Protein AF-0000000074726946 (afdb_homodimer)

Structure (mmCIF, N/CA/C/O backbone):
data_AF-0000000074726946-model_v1
#
loop_
_entity.id
_entity.type
_entity.pdbx_description
1 polymer 'YHS domain-containing protein'
#
loop_
_atom_site.group_PDB
_atom_site.id
_atom_site.type_symbol
_atom_site.label_atom_id
_atom_site.label_alt_id
_atom_site.label_comp_id
_atom_site.label_asym_id
_atom_site.label_entity_id
_atom_site.label_seq_id
_atom_site.pdbx_PDB_ins_code
_atom_site.Cartn_x
_atom_site.Cartn_y
_atom_site.Cartn_z
_atom_site.occupancy
_atom_site.B_iso_or_equiv
_atom_site.auth_seq_id
_atom_site.auth_comp_id
_atom_site.auth_asym_id
_atom_site.auth_atom_id
_atom_site.pdbx_PDB_model_num
ATOM 1 N N . MET A 1 1 ? -54.75 5.203 30.344 1 29.83 1 MET A N 1
ATOM 2 C CA . MET A 1 1 ? -53.875 4.051 30.266 1 29.83 1 MET A CA 1
ATOM 3 C C . MET A 1 1 ? -52.719 4.324 29.328 1 29.83 1 MET A C 1
ATOM 5 O O . MET A 1 1 ? -52.906 4.492 28.125 1 29.83 1 MET A O 1
ATOM 9 N N . ILE A 1 2 ? -51.688 5.133 29.875 1 37.28 2 ILE A N 1
ATOM 10 C CA . ILE A 1 2 ? -50.531 5.703 29.188 1 37.28 2 ILE A CA 1
ATOM 11 C C . ILE A 1 2 ? -49.656 4.582 28.656 1 37.28 2 ILE A C 1
ATOM 13 O O . ILE A 1 2 ? -49.188 3.729 29.406 1 37.28 2 ILE A O 1
ATOM 17 N N . ARG A 1 3 ? -49.906 4.027 27.406 1 35.09 3 ARG A N 1
ATOM 18 C CA . ARG A 1 3 ? -49.156 2.992 26.719 1 35.09 3 ARG A CA 1
ATOM 19 C C . ARG A 1 3 ? -47.688 3.381 26.594 1 35.09 3 ARG A C 1
ATOM 21 O O . ARG A 1 3 ? -47.344 4.395 25.984 1 35.09 3 ARG A O 1
ATOM 28 N N . GLY A 1 4 ? -46.844 3.154 27.656 1 31.39 4 GLY A N 1
ATOM 29 C CA . GLY A 1 4 ? -45.406 3.381 27.656 1 31.39 4 GLY A CA 1
ATOM 30 C C . GLY A 1 4 ? -44.688 2.607 26.578 1 31.39 4 GLY A C 1
ATOM 31 O O . GLY A 1 4 ? -44.781 1.38 26.531 1 31.39 4 GLY A O 1
ATOM 32 N N . SER A 1 5 ? -44.625 3.131 25.391 1 34.44 5 SER A N 1
ATOM 33 C CA . SER A 1 5 ? -43.906 2.473 24.312 1 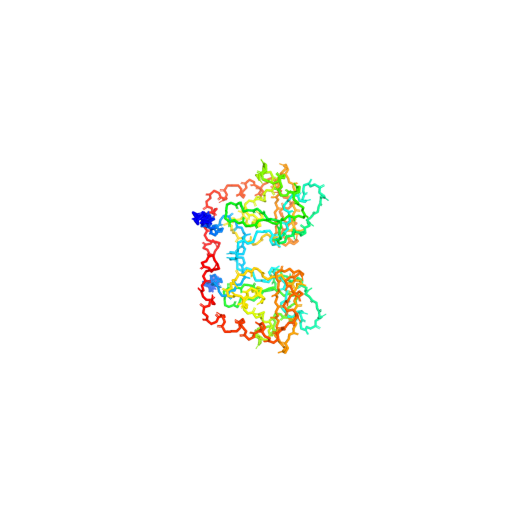34.44 5 SER A CA 1
ATOM 34 C C . SER A 1 5 ? -42.438 2.23 24.719 1 34.44 5 SER A C 1
ATOM 36 O O . SER A 1 5 ? -41.719 3.168 25.094 1 34.44 5 SER A O 1
ATOM 38 N N . VAL A 1 6 ? -42.125 1.066 25.266 1 36.12 6 VAL A N 1
ATOM 39 C CA . VAL A 1 6 ? -40.75 0.67 25.594 1 36.12 6 VAL A CA 1
ATOM 40 C C . VAL A 1 6 ? -39.875 0.686 24.328 1 36.12 6 VAL A C 1
ATOM 42 O O . VAL A 1 6 ? -40.188 -0.018 23.359 1 36.12 6 VAL A O 1
ATOM 45 N N . ALA A 1 7 ? -39.156 1.804 24.109 1 34.34 7 ALA A N 1
ATOM 46 C CA . ALA A 1 7 ? -38.156 1.902 23.062 1 34.34 7 ALA A CA 1
ATOM 47 C C . ALA A 1 7 ? -37.125 0.801 23.188 1 34.34 7 ALA A C 1
ATOM 49 O O . ALA A 1 7 ? -36.469 0.684 24.234 1 34.34 7 ALA A O 1
ATOM 50 N N . ALA A 1 8 ? -37.219 -0.333 22.469 1 29 8 ALA A N 1
ATOM 51 C CA . ALA A 1 8 ? -36.219 -1.384 22.391 1 29 8 ALA A CA 1
ATOM 52 C C . ALA A 1 8 ? -34.875 -0.833 21.875 1 29 8 ALA A C 1
ATOM 54 O O . ALA A 1 8 ? -34.844 -0.203 20.812 1 29 8 ALA A O 1
ATOM 55 N N . LEU A 1 9 ? -33.938 -0.58 22.797 1 29.84 9 LEU A N 1
ATOM 56 C CA . LEU A 1 9 ? -32.562 -0.254 22.453 1 29.84 9 LEU A CA 1
ATOM 57 C C . LEU A 1 9 ? -31.922 -1.369 21.641 1 29.84 9 LEU A C 1
ATOM 59 O O . LEU A 1 9 ? -31.781 -2.498 22.125 1 29.84 9 LEU A O 1
ATOM 63 N N . VAL A 1 10 ? -32.125 -1.353 20.375 1 29.78 10 VAL A N 1
ATOM 64 C CA . VAL A 1 10 ? -31.391 -2.297 19.547 1 29.78 10 VAL A CA 1
ATOM 65 C C . VAL A 1 10 ? -29.891 -2.09 19.75 1 29.78 10 VAL A C 1
ATOM 67 O O . VAL A 1 10 ? -29.344 -1.027 19.438 1 29.78 10 VAL A O 1
ATOM 70 N N . VAL A 1 11 ? -29.297 -2.688 20.766 1 29.38 11 VAL A N 1
ATOM 71 C CA . VAL A 1 11 ? -27.844 -2.773 20.875 1 29.38 11 VAL A CA 1
ATOM 72 C C . VAL A 1 11 ? -27.266 -3.432 19.609 1 29.38 11 VAL A C 1
ATOM 74 O O . VAL A 1 11 ? -27.578 -4.586 19.312 1 29.38 11 VAL A O 1
ATOM 77 N N . VAL A 1 12 ? -27.047 -2.682 18.578 1 30.03 12 VAL A N 1
ATOM 78 C CA . VAL A 1 12 ? -26.266 -3.191 17.469 1 30.03 12 VAL A CA 1
ATOM 79 C C . VAL A 1 12 ? -24.953 -3.773 17.984 1 30.03 12 VAL A C 1
ATOM 81 O O . VAL A 1 12 ? -24.094 -3.039 18.469 1 30.03 12 VAL A O 1
ATOM 84 N N . SER A 1 13 ? -24.969 -4.852 18.625 1 33.44 13 SER A N 1
ATOM 85 C CA . SER A 1 13 ? -23.75 -5.602 18.875 1 33.44 13 SER A CA 1
ATOM 86 C C . SER A 1 13 ? -22.953 -5.785 17.578 1 33.44 13 SER A C 1
ATOM 88 O O . SER A 1 13 ? -23.234 -6.688 16.797 1 33.44 13 SER A O 1
ATOM 90 N N . GLY A 1 14 ? -22.688 -4.746 16.891 1 33.34 14 GLY A N 1
ATOM 91 C CA . GLY A 1 14 ? -21.781 -5.047 15.797 1 33.34 14 GLY A CA 1
ATOM 92 C C . GLY A 1 14 ? -20.531 -5.77 16.25 1 33.34 14 GLY A C 1
ATOM 93 O O . GLY A 1 14 ? -19.859 -5.332 17.172 1 33.34 14 GLY A O 1
ATOM 94 N N . LEU A 1 15 ? -20.5 -7.074 16.125 1 32.47 15 LEU A N 1
ATOM 95 C CA . LEU A 1 15 ? -19.281 -7.867 16.266 1 32.47 15 LEU A CA 1
ATOM 96 C C . LEU A 1 15 ? -18.094 -7.148 15.625 1 32.47 15 LEU A C 1
ATOM 98 O O . LEU A 1 15 ? -18.062 -6.953 14.406 1 32.47 15 LEU A O 1
ATOM 102 N N . VAL A 1 16 ? -17.625 -6.211 16.281 1 34.84 16 VAL A N 1
ATOM 103 C CA . VAL A 1 16 ? -16.281 -5.77 15.898 1 34.84 16 VAL A CA 1
ATOM 104 C C . VAL A 1 16 ? -15.375 -6.984 15.727 1 34.84 16 VAL A C 1
ATOM 106 O O . VAL A 1 16 ? -15.023 -7.652 16.703 1 34.84 16 VAL A O 1
ATOM 109 N N . SER A 1 17 ? -15.648 -7.918 14.711 1 35.62 17 SER A N 1
ATOM 110 C CA . SER A 1 17 ? -14.57 -8.867 14.461 1 35.62 17 SER A CA 1
ATOM 111 C C . SER A 1 17 ? -13.203 -8.219 14.68 1 35.62 17 SER A C 1
ATOM 113 O O . SER A 1 17 ? -12.938 -7.129 14.18 1 35.62 17 SER A O 1
ATOM 115 N N . SER A 1 18 ? -12.609 -8.57 15.75 1 40.19 18 SER A N 1
ATOM 116 C CA . SER A 1 18 ? -11.219 -8.172 15.93 1 40.19 18 SER A CA 1
ATOM 117 C C . SER A 1 18 ? -10.461 -8.195 14.602 1 40.19 18 SER A C 1
ATOM 119 O O . SER A 1 18 ? -10.383 -9.242 13.945 1 40.19 18 SER A O 1
ATOM 121 N N . ALA A 1 19 ? -10.711 -7.25 13.867 1 44.38 19 ALA A N 1
ATOM 122 C CA . ALA A 1 19 ? -9.906 -7.148 12.656 1 44.38 19 ALA A CA 1
ATOM 123 C C . ALA A 1 19 ? -8.453 -7.527 12.93 1 44.38 19 ALA A C 1
ATOM 125 O O . ALA A 1 19 ? -7.719 -6.766 13.562 1 44.38 19 ALA A O 1
ATOM 126 N N . PHE A 1 20 ? -8.203 -8.859 13.266 1 51.38 20 PHE A N 1
ATOM 127 C CA . PHE A 1 20 ? -6.789 -9.211 13.258 1 51.38 20 PHE A CA 1
ATOM 128 C C . PHE A 1 20 ? -6.098 -8.68 12.016 1 51.38 20 PHE A C 1
ATOM 130 O O . PHE A 1 20 ? -6.676 -8.68 10.93 1 51.38 20 PHE A O 1
ATOM 137 N N . GLY A 1 21 ? -5.277 -7.68 12.172 1 66.62 21 GLY A N 1
ATOM 138 C CA . GLY A 1 21 ? -4.461 -7.129 11.102 1 66.62 21 GLY A CA 1
ATOM 139 C C . GLY A 1 21 ? -3.855 -8.188 10.203 1 66.62 21 GLY A C 1
ATOM 140 O O . GLY A 1 21 ? -3.742 -9.352 10.594 1 66.62 21 GLY A O 1
ATOM 141 N N . ALA A 1 22 ? -3.76 -7.852 8.914 1 80.5 22 ALA A N 1
ATOM 142 C CA . ALA A 1 22 ? -3.055 -8.75 8.008 1 80.5 22 ALA A CA 1
ATOM 143 C C . ALA A 1 22 ? -1.727 -9.203 8.602 1 80.5 22 ALA A C 1
ATOM 145 O O . ALA A 1 22 ? -1.014 -8.414 9.227 1 80.5 22 ALA A O 1
ATOM 146 N N . GLY A 1 23 ? -1.478 -10.547 8.602 1 90.19 23 GLY A N 1
ATOM 147 C CA . GLY A 1 23 ? -0.189 -11.062 9.039 1 90.19 23 GLY A CA 1
ATOM 148 C C . GLY A 1 23 ? 0.927 -10.797 8.047 1 90.19 23 GLY A C 1
ATOM 149 O O . GLY A 1 23 ? 0.826 -9.883 7.223 1 90.19 23 GLY A O 1
ATOM 150 N N . PHE A 1 24 ? 2 -11.57 8.148 1 95.88 24 PHE A N 1
ATOM 151 C CA . PHE A 1 24 ? 3.176 -11.367 7.309 1 95.88 24 PHE A CA 1
ATOM 152 C C . PHE A 1 24 ? 2.975 -12.008 5.938 1 95.88 24 PHE A C 1
ATOM 154 O O . PHE A 1 24 ? 3.812 -11.852 5.047 1 95.88 24 PHE A O 1
ATOM 161 N N . ASP A 1 25 ? 1.878 -12.688 5.723 1 97.81 25 ASP A N 1
ATOM 162 C CA . ASP A 1 25 ? 1.669 -13.453 4.5 1 97.81 25 ASP A CA 1
ATOM 163 C C . ASP A 1 25 ? 0.918 -12.633 3.455 1 97.81 25 ASP A C 1
ATOM 165 O O . ASP A 1 25 ? 0.677 -13.102 2.344 1 97.81 25 ASP A O 1
ATOM 169 N N . VAL A 1 26 ? 0.454 -11.383 3.717 1 98.38 26 VAL A N 1
ATOM 170 C CA . VAL A 1 26 ? -0.221 -10.5 2.773 1 98.38 26 VAL A CA 1
ATOM 171 C C . VAL A 1 26 ? 0.497 -9.148 2.725 1 98.38 26 VAL A C 1
ATOM 173 O O . VAL A 1 26 ? 0.779 -8.555 3.766 1 98.38 26 VAL A O 1
ATOM 176 N N . ASN A 1 27 ? 0.879 -8.75 1.497 1 98.5 27 ASN A N 1
ATOM 177 C CA . ASN A 1 27 ? 1.41 -7.402 1.317 1 98.5 27 ASN A CA 1
ATOM 178 C C . ASN A 1 27 ? 0.322 -6.344 1.479 1 98.5 27 ASN A C 1
ATOM 180 O O . ASN A 1 27 ? -0.387 -6.027 0.523 1 98.5 27 ASN A O 1
ATOM 184 N N . ALA A 1 28 ? 0.168 -5.852 2.668 1 98.06 28 ALA A N 1
ATOM 185 C CA . ALA A 1 28 ? -0.84 -4.852 3.004 1 98.06 28 ALA A CA 1
ATOM 186 C C . ALA A 1 28 ? -0.219 -3.678 3.754 1 98.06 28 ALA A C 1
ATOM 188 O O . ALA A 1 28 ? 0.881 -3.793 4.301 1 98.06 28 ALA A O 1
ATOM 189 N N . THR A 1 29 ? -0.863 -2.547 3.719 1 97.5 29 THR A N 1
ATOM 190 C CA . THR A 1 29 ? -0.477 -1.442 4.59 1 97.5 29 THR A CA 1
ATOM 191 C C . THR A 1 29 ? -0.742 -1.788 6.051 1 97.5 29 THR A C 1
ATOM 193 O O . THR A 1 29 ? -1.449 -2.754 6.348 1 97.5 29 THR A O 1
ATOM 196 N N . ILE A 1 30 ? -0.199 -0.961 6.898 1 95.69 30 ILE A N 1
ATOM 197 C CA . ILE A 1 30 ? -0.424 -1.159 8.328 1 95.69 30 ILE A CA 1
ATOM 198 C C . ILE A 1 30 ? -1.897 -0.926 8.656 1 95.69 30 ILE A C 1
ATOM 200 O O . ILE A 1 30 ? -2.375 -1.326 9.719 1 95.69 30 ILE A O 1
ATOM 204 N N . THR A 1 31 ? -2.686 -0.302 7.758 1 96.38 31 THR A N 1
ATOM 205 C CA . THR A 1 31 ? -4.125 -0.129 7.922 1 96.38 31 THR A CA 1
ATOM 206 C C . THR A 1 31 ? -4.879 -1.349 7.398 1 96.38 31 THR A C 1
ATOM 208 O O . THR A 1 31 ? -6.105 -1.411 7.488 1 96.38 31 THR A O 1
ATOM 211 N N . GLY A 1 32 ? -4.164 -2.26 6.746 1 97 32 GLY A N 1
ATOM 212 C CA . GLY A 1 32 ? -4.75 -3.512 6.301 1 97 32 GLY A CA 1
ATOM 213 C C . GLY A 1 32 ? -5.152 -3.494 4.836 1 97 32 GLY A C 1
ATOM 214 O O . GLY A 1 32 ? -5.758 -4.449 4.344 1 97 32 GLY A O 1
ATOM 215 N N . LEU A 1 33 ? -4.855 -2.467 4.09 1 98.12 33 LEU A N 1
ATOM 216 C CA . LEU A 1 33 ? -5.27 -2.367 2.695 1 98.12 33 LEU A CA 1
ATOM 217 C C . LEU A 1 33 ? -4.375 -3.221 1.802 1 98.12 33 LEU A C 1
ATOM 219 O O . LEU A 1 33 ? -3.158 -3.035 1.775 1 98.12 33 LEU A O 1
ATOM 223 N N . ALA A 1 34 ? -4.926 -4.121 1.073 1 98.62 34 ALA A N 1
ATOM 224 C CA . ALA A 1 34 ? -4.215 -4.984 0.133 1 98.62 34 ALA A CA 1
ATOM 225 C C . ALA A 1 34 ? -4.285 -4.426 -1.285 1 98.62 34 ALA A C 1
ATOM 227 O O . ALA A 1 34 ? -5.211 -3.686 -1.623 1 98.62 34 ALA A O 1
ATOM 228 N N . LEU A 1 35 ? -3.311 -4.773 -2.119 1 98.75 35 LEU A N 1
ATOM 229 C CA . LEU A 1 35 ? -3.27 -4.496 -3.551 1 98.75 35 LEU A CA 1
ATOM 230 C C . LEU A 1 35 ? -3.381 -2.998 -3.818 1 98.75 35 LEU A C 1
ATOM 232 O O . LEU A 1 35 ? -3.93 -2.586 -4.844 1 98.75 35 LEU A O 1
ATOM 236 N N . ARG A 1 36 ? -2.996 -2.201 -2.795 1 97.94 36 ARG A N 1
ATOM 237 C CA . ARG A 1 36 ? -3.031 -0.745 -2.867 1 97.94 36 ARG A CA 1
ATOM 238 C C . ARG A 1 36 ? -4.426 -0.248 -3.229 1 97.94 36 ARG A C 1
ATOM 240 O O . ARG A 1 36 ? -4.574 0.776 -3.896 1 97.94 36 ARG A O 1
ATOM 247 N N . GLY A 1 37 ? -5.504 -1.066 -3.025 1 98.44 37 GLY A N 1
ATOM 248 C CA . GLY A 1 37 ? -6.883 -0.652 -3.217 1 98.44 37 GLY A CA 1
ATOM 249 C C . GLY A 1 37 ? -7.453 -1.085 -4.555 1 98.44 37 GLY A C 1
ATOM 250 O O . GLY A 1 37 ? -8.625 -0.836 -4.844 1 98.44 37 GLY A O 1
ATOM 251 N N . VAL A 1 38 ? -6.637 -1.758 -5.371 1 98.75 38 VAL A N 1
ATOM 252 C CA . VAL A 1 38 ? -7.129 -2.264 -6.648 1 98.75 38 VAL A CA 1
ATOM 253 C C . VAL A 1 38 ? -8.078 -3.434 -6.406 1 98.75 38 VAL A C 1
ATOM 255 O O . VAL A 1 38 ? -7.848 -4.258 -5.52 1 98.75 38 VAL A O 1
ATOM 258 N N . ASP A 1 39 ? -9.109 -3.504 -7.18 1 98.94 39 ASP A N 1
ATOM 259 C CA . ASP A 1 39 ? -10.062 -4.609 -7.18 1 98.94 39 ASP A CA 1
ATOM 260 C C . ASP A 1 39 ? -9.445 -5.863 -7.805 1 98.94 39 ASP A C 1
ATOM 262 O O . ASP A 1 39 ? -9.203 -5.902 -9.008 1 98.94 39 ASP A O 1
ATOM 266 N N . PRO A 1 40 ? -9.305 -6.891 -7 1 98.94 40 PRO A N 1
ATOM 267 C CA . PRO A 1 40 ? -8.633 -8.07 -7.559 1 98.94 40 PRO A CA 1
ATOM 268 C C . PRO A 1 40 ? -9.43 -8.727 -8.68 1 98.94 40 PRO A C 1
ATOM 270 O O . PRO A 1 40 ? -8.852 -9.375 -9.555 1 98.94 40 PRO A O 1
ATOM 273 N N . VAL A 1 41 ? -10.703 -8.562 -8.727 1 98.88 41 VAL A N 1
ATOM 274 C CA . VAL A 1 41 ? -11.562 -9.227 -9.695 1 98.88 41 VAL A CA 1
ATOM 275 C C . VAL A 1 41 ? -11.32 -8.648 -11.086 1 98.88 41 VAL A C 1
ATOM 277 O O . VAL A 1 41 ? -11.43 -9.359 -12.094 1 98.88 41 VAL A O 1
ATOM 280 N N . THR A 1 42 ? -10.859 -7.465 -11.156 1 98.88 42 THR A N 1
ATOM 281 C CA . THR A 1 42 ? -10.805 -6.766 -12.438 1 98.88 42 THR A CA 1
ATOM 282 C C . THR A 1 42 ? -9.68 -7.309 -13.305 1 98.88 42 THR A C 1
ATOM 284 O O . THR A 1 42 ? -9.742 -7.234 -14.531 1 98.88 42 THR A O 1
ATOM 287 N N . TYR A 1 43 ? -8.664 -7.871 -12.703 1 98.75 43 TYR A N 1
ATOM 288 C CA . TYR A 1 43 ? -7.602 -8.5 -13.484 1 98.75 43 TYR A CA 1
ATOM 289 C C . TYR A 1 43 ? -8.164 -9.594 -14.391 1 98.75 43 TYR A C 1
ATOM 291 O O . TYR A 1 43 ? -7.629 -9.852 -15.469 1 98.75 43 TYR A O 1
ATOM 299 N N . PHE A 1 44 ? -9.203 -10.227 -13.984 1 98.56 44 PHE A N 1
ATOM 300 C CA . PHE A 1 44 ? -9.711 -11.438 -14.625 1 98.56 44 PHE A CA 1
ATOM 301 C C . PHE A 1 44 ? -10.891 -11.109 -15.531 1 98.56 44 PHE A C 1
ATOM 303 O O . PHE A 1 44 ? -11.195 -11.867 -16.453 1 98.56 44 PHE A O 1
ATOM 310 N N . THR A 1 45 ? -11.578 -10.062 -15.234 1 95.81 45 THR A N 1
ATOM 311 C CA . THR A 1 45 ? -12.82 -9.789 -15.945 1 95.81 45 THR A CA 1
ATOM 312 C C . THR A 1 45 ? -12.602 -8.711 -17 1 95.81 45 THR A C 1
ATOM 314 O O . THR A 1 45 ? -13.188 -8.773 -18.094 1 95.81 45 THR A O 1
ATOM 317 N N . ASN A 1 46 ? -11.797 -7.676 -16.688 1 89.69 46 ASN A N 1
ATOM 318 C CA . ASN A 1 46 ? -11.625 -6.535 -17.578 1 89.69 46 ASN A CA 1
ATOM 319 C C . ASN A 1 46 ? -10.227 -6.516 -18.203 1 89.69 46 ASN A C 1
ATOM 321 O O . ASN A 1 46 ? -9.914 -5.641 -19 1 89.69 46 ASN A O 1
ATOM 325 N N . GLY A 1 47 ? -9.438 -7.324 -17.781 1 91.19 47 GLY A N 1
ATOM 326 C CA . GLY A 1 47 ? -8.094 -7.449 -18.328 1 91.19 47 GLY A CA 1
ATOM 327 C C . GLY A 1 47 ? -7.176 -6.316 -17.922 1 91.19 47 GLY A C 1
ATOM 328 O O . GLY A 1 47 ? -6.164 -6.062 -18.578 1 91.19 47 GLY A O 1
ATOM 329 N N . ALA A 1 48 ? -7.586 -5.559 -16.969 1 96.25 48 ALA A N 1
ATOM 330 C CA . ALA A 1 48 ? -6.77 -4.469 -16.453 1 96.25 48 ALA A CA 1
ATOM 331 C C . ALA A 1 48 ? -7.141 -4.156 -15 1 96.25 48 ALA A C 1
ATOM 333 O O . ALA A 1 48 ? -8.297 -4.309 -14.602 1 96.25 48 ALA A O 1
ATOM 334 N N . PRO A 1 49 ? -6.18 -3.711 -14.211 1 98.56 49 PRO A N 1
ATOM 335 C CA . PRO A 1 49 ? -6.496 -3.307 -12.844 1 98.56 49 PRO A CA 1
ATOM 336 C C . PRO A 1 49 ? -7.359 -2.049 -12.781 1 98.56 49 PRO A C 1
ATOM 338 O O . PRO A 1 49 ? -7.145 -1.111 -13.555 1 98.56 49 PRO A O 1
ATOM 341 N N . GLN A 1 50 ? -8.297 -2.059 -11.922 1 98.69 50 GLN A N 1
ATOM 342 C CA . GLN A 1 50 ? -9.125 -0.899 -11.609 1 98.69 50 GLN A CA 1
ATOM 343 C C . GLN A 1 50 ? -9.219 -0.68 -10.102 1 98.69 50 GLN A C 1
ATOM 345 O O . GLN A 1 50 ? -9.375 -1.635 -9.336 1 98.69 50 GLN A O 1
ATOM 350 N N . ASP A 1 51 ? -9.109 0.593 -9.734 1 98.12 51 ASP A N 1
ATOM 351 C CA . ASP A 1 51 ? -9.219 0.918 -8.312 1 98.12 51 ASP A CA 1
ATOM 352 C C . ASP A 1 51 ? -10.609 0.593 -7.777 1 98.12 51 ASP A C 1
ATOM 354 O O . ASP A 1 51 ? -11.609 0.875 -8.438 1 98.12 51 ASP A O 1
ATOM 358 N N . GLY A 1 52 ? -10.648 -0.036 -6.59 1 98.62 52 GLY A N 1
ATOM 359 C CA . GLY A 1 52 ? -11.922 -0.267 -5.922 1 98.62 52 GLY A CA 1
ATOM 360 C C . GLY A 1 52 ? -12.43 0.948 -5.172 1 98.62 52 GLY A C 1
ATOM 361 O O . GLY A 1 52 ? -11.766 1.987 -5.141 1 98.62 52 GLY A O 1
ATOM 362 N N . ASP A 1 53 ? -13.594 0.756 -4.688 1 98.25 53 ASP A N 1
ATOM 363 C CA . ASP A 1 53 ? -14.266 1.78 -3.895 1 98.25 53 ASP A CA 1
ATOM 364 C C . ASP A 1 53 ? -14.086 1.526 -2.398 1 98.25 53 ASP A C 1
ATOM 366 O O . ASP A 1 53 ? -14.242 0.397 -1.933 1 98.25 53 ASP A O 1
ATOM 370 N N . PHE A 1 54 ? -13.719 2.59 -1.604 1 96.69 54 PHE A N 1
ATOM 371 C CA . PHE A 1 54 ? -13.477 2.434 -0.175 1 96.69 54 PHE A CA 1
ATOM 372 C C . PHE A 1 54 ? -14.719 1.909 0.531 1 96.69 54 PHE A C 1
ATOM 374 O O . PHE A 1 54 ? -14.625 1.335 1.618 1 96.69 54 PHE A O 1
ATOM 381 N N . SER A 1 55 ? -15.867 2.107 -0.063 1 97.62 55 SER A N 1
ATOM 382 C CA . SER A 1 55 ? -17.125 1.729 0.583 1 97.62 55 SER A CA 1
ATOM 383 C C . SER A 1 55 ? -17.547 0.32 0.181 1 97.62 55 SER A C 1
ATOM 385 O O . SER A 1 55 ? -18.531 -0.21 0.701 1 97.62 55 SER A O 1
ATOM 387 N N . ILE A 1 56 ? -16.906 -0.305 -0.747 1 98.81 56 ILE A N 1
ATOM 388 C CA . ILE A 1 56 ? -17.203 -1.668 -1.174 1 98.81 56 ILE A CA 1
ATOM 389 C C . ILE A 1 56 ? -15.992 -2.561 -0.917 1 98.81 56 ILE A C 1
ATOM 391 O O . ILE A 1 56 ? -15.078 -2.637 -1.744 1 98.81 56 ILE A O 1
ATOM 395 N N . THR A 1 57 ? -16.047 -3.256 0.222 1 98.69 57 THR A N 1
ATOM 396 C CA . THR A 1 57 ? -14.859 -3.965 0.677 1 98.69 57 THR A CA 1
ATOM 397 C C . THR A 1 57 ? -15.219 -5.367 1.163 1 98.69 57 THR A C 1
ATOM 399 O O . THR A 1 57 ? -16.391 -5.676 1.37 1 98.69 57 THR A O 1
ATOM 402 N N . GLU A 1 58 ? -14.297 -6.191 1.233 1 98.69 58 GLU A N 1
ATOM 403 C CA . GLU A 1 58 ? -14.32 -7.492 1.896 1 98.69 58 GLU A CA 1
ATOM 404 C C . GLU A 1 58 ? -12.992 -7.777 2.598 1 98.69 58 GLU A C 1
ATOM 406 O O . GLU A 1 58 ? -11.922 -7.508 2.047 1 98.69 58 GLU A O 1
ATOM 411 N N . VAL A 1 59 ? -13.062 -8.258 3.832 1 98 59 VAL A N 1
ATOM 412 C CA . VAL A 1 59 ? -11.867 -8.656 4.555 1 98 59 VAL A CA 1
ATOM 413 C C . VAL A 1 59 ? -11.578 -10.133 4.305 1 98 59 VAL A C 1
ATOM 415 O O . VAL A 1 59 ? -12.477 -10.969 4.371 1 98 59 VAL A O 1
ATOM 418 N N . HIS A 1 60 ? -10.438 -10.438 3.926 1 97.88 60 HIS A N 1
ATOM 419 C CA . HIS A 1 60 ? -9.953 -11.797 3.76 1 97.88 60 HIS A CA 1
ATOM 420 C C . HIS A 1 60 ? -8.562 -11.969 4.359 1 97.88 60 HIS A C 1
ATOM 422 O O . HIS A 1 60 ? -7.645 -11.219 4.02 1 97.88 60 HIS A O 1
ATOM 428 N N . ASN A 1 61 ? -8.414 -12.922 5.312 1 94.31 61 ASN A N 1
ATOM 429 C CA . ASN A 1 61 ? -7.148 -13.18 5.992 1 94.31 61 ASN A CA 1
ATOM 430 C C . ASN A 1 61 ? -6.578 -11.906 6.609 1 94.31 61 ASN A C 1
ATOM 432 O O . ASN A 1 61 ? -5.402 -11.586 6.422 1 94.31 61 ASN A O 1
ATOM 436 N N . GLY A 1 62 ? -7.398 -11.086 7.094 1 95.19 62 GLY A N 1
ATOM 437 C CA . GLY A 1 62 ? -7.016 -9.914 7.855 1 95.19 62 GLY A CA 1
ATOM 438 C C . GLY A 1 62 ? -6.746 -8.695 6.988 1 95.19 62 GLY A C 1
ATOM 439 O O . GLY A 1 62 ? -6.504 -7.602 7.5 1 95.19 62 GLY A O 1
ATOM 440 N N . ALA A 1 63 ? -6.801 -8.883 5.734 1 97.69 63 ALA A N 1
ATOM 441 C CA . ALA A 1 63 ? -6.559 -7.77 4.816 1 97.69 63 ALA A CA 1
ATOM 442 C C . ALA A 1 63 ? -7.859 -7.297 4.176 1 97.69 63 ALA A C 1
ATOM 444 O O . ALA A 1 63 ? -8.766 -8.094 3.93 1 97.69 63 ALA A O 1
ATOM 445 N N . THR A 1 64 ? -7.926 -6.051 3.896 1 98.31 64 THR A N 1
ATOM 446 C CA . THR A 1 64 ? -9.094 -5.449 3.258 1 98.31 64 THR A CA 1
ATOM 447 C C . THR A 1 64 ? -8.875 -5.312 1.753 1 98.31 64 THR A C 1
ATOM 449 O O . THR A 1 64 ? -7.867 -4.75 1.315 1 98.31 64 THR A O 1
ATOM 452 N N . TYR A 1 65 ? -9.789 -5.867 1.011 1 98.88 65 TYR A N 1
ATOM 453 C CA . TYR A 1 65 ? -9.82 -5.719 -0.44 1 98.88 65 TYR A CA 1
ATOM 454 C C . TYR A 1 65 ? -10.977 -4.816 -0.869 1 98.88 65 TYR A C 1
ATOM 456 O O . TYR A 1 65 ? -12.07 -4.891 -0.307 1 98.88 65 TYR A O 1
ATOM 464 N N . ARG A 1 66 ? -10.688 -3.961 -1.856 1 98.81 66 ARG A N 1
ATOM 465 C CA . ARG A 1 66 ? -11.703 -3.057 -2.391 1 98.81 66 ARG A CA 1
ATOM 466 C C . ARG A 1 66 ? -12.203 -3.535 -3.75 1 98.81 66 ARG A C 1
ATOM 468 O O . ARG A 1 66 ? -11.484 -4.238 -4.469 1 98.81 66 ARG A O 1
ATOM 475 N N . PHE A 1 67 ? -13.469 -3.072 -4.035 1 98.94 67 PHE A N 1
ATOM 476 C CA . PHE A 1 67 ? -14.078 -3.537 -5.273 1 98.94 67 PHE A CA 1
ATOM 477 C C . PHE A 1 67 ? -14.766 -2.387 -6.004 1 98.94 67 PHE A C 1
ATOM 479 O O . PHE A 1 67 ? -15.266 -1.454 -5.371 1 98.94 67 PHE A O 1
ATOM 486 N N . VAL A 1 68 ? -14.797 -2.5 -7.328 1 98.56 68 VAL A N 1
ATOM 487 C CA . VAL A 1 68 ? -15.406 -1.475 -8.172 1 98.56 68 VAL A CA 1
ATOM 488 C C . VAL A 1 68 ? -16.922 -1.527 -8.039 1 98.56 68 VAL A C 1
ATOM 490 O O . VAL A 1 68 ? -17.609 -0.517 -8.219 1 98.56 68 VAL A O 1
ATOM 493 N N . SER A 1 69 ? -17.422 -2.721 -7.668 1 98.69 69 SER A N 1
ATOM 494 C CA . SER A 1 69 ? -18.859 -2.92 -7.547 1 98.69 69 SER A CA 1
ATOM 495 C C . SER A 1 69 ? -19.188 -4 -6.52 1 98.69 69 SER A C 1
ATOM 497 O O . SER A 1 69 ? -18.328 -4.812 -6.172 1 98.69 69 SER A O 1
ATOM 499 N N . GLU A 1 70 ? -20.391 -3.967 -6.062 1 98.81 70 GLU A N 1
ATOM 500 C CA . GLU A 1 70 ? -20.859 -5.023 -5.168 1 98.81 70 GLU A CA 1
ATOM 501 C C . GLU A 1 70 ? -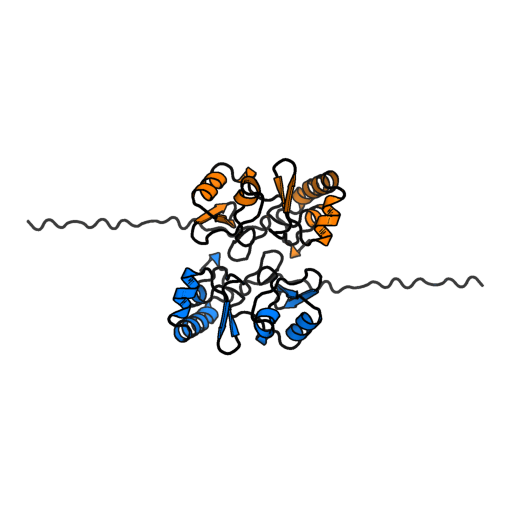20.828 -6.383 -5.859 1 98.81 70 GLU A C 1
ATOM 503 O O . GLU A 1 70 ? -20.578 -7.406 -5.223 1 98.81 70 GLU A O 1
ATOM 508 N N . ALA A 1 71 ? -21.141 -6.348 -7.145 1 98.75 71 ALA A N 1
ATOM 509 C CA . ALA A 1 71 ? -21.078 -7.598 -7.902 1 98.75 71 ALA A CA 1
ATOM 510 C C . ALA A 1 71 ? -19.672 -8.188 -7.867 1 98.75 71 ALA A C 1
ATOM 512 O O . ALA A 1 71 ? -19.5 -9.398 -7.664 1 98.75 71 ALA A O 1
ATOM 513 N N . ASN A 1 72 ? -18.641 -7.383 -8.039 1 98.81 72 ASN A N 1
ATOM 514 C CA . ASN A 1 72 ? -17.266 -7.852 -7.949 1 98.81 72 ASN A CA 1
ATOM 515 C C . ASN A 1 72 ? -16.953 -8.414 -6.562 1 98.81 72 ASN A C 1
ATOM 517 O O . ASN A 1 72 ? -16.328 -9.461 -6.438 1 98.81 72 ASN A O 1
ATOM 521 N N . ARG A 1 73 ? -17.328 -7.652 -5.52 1 98.94 73 ARG A N 1
ATOM 522 C CA . ARG A 1 73 ? -17.125 -8.117 -4.152 1 98.94 73 ARG A CA 1
ATOM 523 C C . ARG A 1 73 ? -17.75 -9.5 -3.947 1 98.94 73 ARG A C 1
ATOM 525 O O . ARG A 1 73 ? -17.125 -10.383 -3.352 1 98.94 73 ARG A O 1
ATOM 532 N N . ASP A 1 74 ? -18.953 -9.703 -4.504 1 98.81 74 ASP A N 1
ATOM 533 C CA . ASP A 1 74 ? -19.656 -10.961 -4.309 1 98.81 74 ASP A CA 1
ATOM 534 C C . ASP A 1 74 ? -18.969 -12.102 -5.062 1 98.81 74 ASP A C 1
ATOM 536 O O . ASP A 1 74 ? -18.922 -13.234 -4.582 1 98.81 74 ASP A O 1
ATOM 540 N N . LEU A 1 75 ? -18.5 -11.805 -6.258 1 98.69 75 LEU A N 1
ATOM 541 C CA . LEU A 1 75 ? -17.703 -12.789 -6.98 1 98.69 75 LEU A CA 1
ATOM 542 C C . LEU A 1 75 ? -16.5 -13.219 -6.152 1 98.69 75 LEU A C 1
ATOM 544 O O . LEU A 1 75 ? -16.219 -14.414 -6.039 1 98.69 75 LEU A O 1
ATOM 548 N N . PHE A 1 76 ? -15.805 -12.312 -5.559 1 98.94 76 PHE A N 1
ATOM 549 C CA . PHE A 1 76 ? -14.641 -12.586 -4.73 1 98.94 76 PHE A CA 1
ATOM 550 C C . PHE A 1 76 ? -15.023 -13.445 -3.529 1 98.94 76 PHE A C 1
ATOM 552 O O . PHE A 1 76 ? -14.359 -14.438 -3.23 1 98.94 76 PHE A O 1
ATOM 559 N N . LYS A 1 77 ? -16.047 -13.039 -2.875 1 98.75 77 LYS A N 1
ATOM 560 C CA . LYS A 1 77 ? -16.484 -13.75 -1.681 1 98.75 77 LYS A CA 1
ATOM 561 C C . LYS A 1 77 ? -16.781 -15.219 -1.993 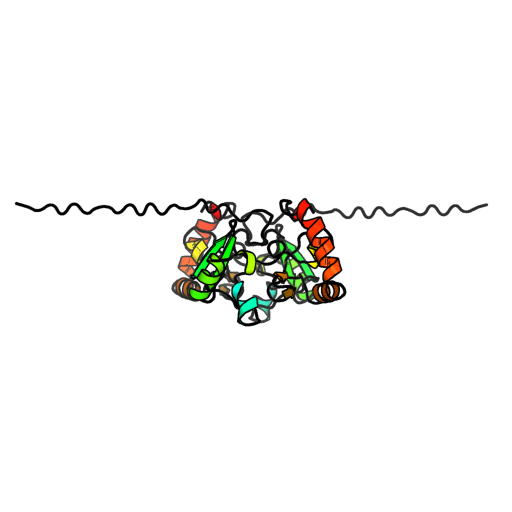1 98.75 77 LYS A C 1
ATOM 563 O O . LYS A 1 77 ? -16.562 -16.094 -1.157 1 98.75 77 LYS A O 1
ATOM 568 N N . GLN A 1 78 ? -17.328 -15.43 -3.137 1 98.38 78 GLN A N 1
ATOM 569 C CA . GLN A 1 78 ? -17.703 -16.781 -3.529 1 98.38 78 GLN A CA 1
ATOM 570 C C . GLN A 1 78 ? -16.484 -17.672 -3.715 1 98.38 78 GLN A C 1
ATOM 572 O O . GLN A 1 78 ? -16.531 -18.875 -3.453 1 98.38 78 GLN A O 1
ATOM 577 N N . ASN A 1 79 ? -15.406 -17.141 -4.211 1 98.38 79 ASN A N 1
ATOM 578 C CA . ASN A 1 79 ? -14.18 -17.891 -4.441 1 98.38 79 ASN A CA 1
ATOM 579 C C . ASN A 1 79 ? -12.953 -16.984 -4.359 1 98.38 79 ASN A C 1
ATOM 581 O O . ASN A 1 79 ? -12.312 -16.703 -5.375 1 98.38 79 ASN A O 1
ATOM 585 N N . PRO A 1 80 ? -12.562 -16.594 -3.172 1 98.69 80 PRO A N 1
ATOM 586 C CA . PRO A 1 80 ? -11.453 -15.656 -3.023 1 98.69 80 PRO A CA 1
ATOM 587 C C . PRO A 1 80 ? -10.156 -16.172 -3.648 1 98.69 80 PRO A C 1
ATOM 589 O O . PRO A 1 80 ? -9.414 -15.398 -4.254 1 98.69 80 PRO A O 1
ATOM 592 N N . GLU A 1 81 ? -9.891 -17.469 -3.572 1 98.12 81 GLU A N 1
ATOM 593 C CA . GLU A 1 81 ? -8.625 -18.031 -4.02 1 98.12 81 GLU A CA 1
ATOM 594 C C . GLU A 1 81 ? -8.43 -17.828 -5.52 1 98.12 81 GLU A C 1
ATOM 596 O O . GLU A 1 81 ? -7.293 -17.75 -5.996 1 98.12 81 GLU A O 1
ATOM 601 N N . LYS A 1 82 ? -9.5 -17.719 -6.203 1 98.31 82 LYS A N 1
ATOM 602 C CA . LYS A 1 82 ? -9.43 -17.484 -7.641 1 98.31 82 LYS A CA 1
ATOM 603 C C . LYS A 1 82 ? -8.859 -16.109 -7.945 1 98.31 82 LYS A C 1
ATOM 605 O O . LYS A 1 82 ? -8.188 -15.922 -8.961 1 98.31 82 LYS A O 1
ATOM 610 N N . TYR A 1 83 ? -9.086 -15.117 -7.09 1 98.81 83 TYR A N 1
ATOM 611 C CA . TYR A 1 83 ? -8.836 -13.727 -7.449 1 98.81 83 TYR A CA 1
ATOM 612 C C . TYR A 1 83 ? -7.637 -13.172 -6.695 1 98.81 83 TYR A C 1
ATOM 614 O O . TYR A 1 83 ? -7.074 -12.141 -7.078 1 98.81 83 TYR A O 1
ATOM 622 N N . LEU A 1 84 ? -7.23 -13.867 -5.617 1 98.81 84 LEU A N 1
ATOM 623 C CA . LEU A 1 84 ? -6.113 -13.391 -4.812 1 98.81 84 LEU A CA 1
ATOM 624 C C . LEU A 1 84 ? -4.797 -13.516 -5.578 1 98.81 84 LEU A C 1
ATOM 626 O O . LEU A 1 84 ? -4.578 -14.508 -6.281 1 98.81 84 LEU A O 1
ATOM 630 N N . PRO A 1 85 ? -3.934 -12.508 -5.434 1 98.88 85 PRO A N 1
ATOM 631 C CA . PRO A 1 85 ? -2.607 -12.664 -6.031 1 98.88 85 PRO A CA 1
ATOM 632 C C . PRO A 1 85 ? -1.784 -13.766 -5.363 1 98.88 85 PRO A C 1
ATOM 634 O O . PRO A 1 85 ? -1.939 -14.016 -4.168 1 98.88 85 PRO A O 1
ATOM 637 N N . ALA A 1 86 ? -0.959 -14.359 -6.164 1 98.88 86 ALA A N 1
ATOM 638 C CA . ALA A 1 86 ? 0.018 -15.297 -5.621 1 98.88 86 ALA A CA 1
ATOM 639 C C . ALA A 1 86 ? 0.919 -14.617 -4.594 1 98.88 86 ALA A C 1
ATOM 641 O O . ALA A 1 86 ? 1.144 -13.406 -4.656 1 98.88 86 ALA A O 1
ATOM 642 N N . TYR A 1 87 ? 1.312 -15.367 -3.621 1 98.88 87 TYR A N 1
ATOM 643 C CA . TYR A 1 87 ? 2.307 -15 -2.6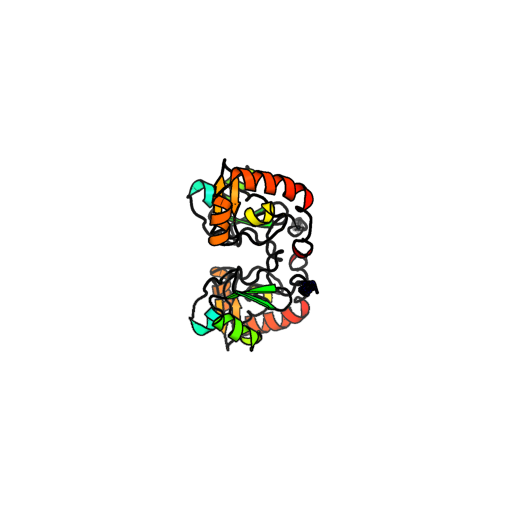19 1 98.88 87 TYR A CA 1
ATOM 644 C C . TYR A 1 87 ? 1.876 -13.758 -1.848 1 98.88 87 TYR A C 1
ATOM 646 O O . TYR A 1 87 ? 2.699 -12.898 -1.542 1 98.88 87 TYR A O 1
ATOM 654 N N . GLY A 1 88 ? 0.591 -13.609 -1.69 1 98.62 88 GLY A N 1
ATOM 655 C CA . GLY A 1 88 ? 0.073 -12.539 -0.853 1 98.62 88 GLY A CA 1
ATOM 656 C C . GLY A 1 88 ? 0.179 -11.172 -1.498 1 98.62 88 GLY A C 1
ATOM 657 O O . GLY A 1 88 ? -0.004 -10.148 -0.833 1 98.62 88 GLY A O 1
ATOM 658 N N . GLY A 1 89 ? 0.536 -11.07 -2.781 1 98.88 89 GLY A N 1
ATOM 659 C CA . GLY A 1 89 ? 0.673 -9.805 -3.477 1 98.88 89 GLY A CA 1
ATOM 660 C C . GLY A 1 89 ? 2.096 -9.273 -3.484 1 98.88 89 GLY A C 1
ATOM 661 O O . GLY A 1 89 ? 2.352 -8.172 -3.959 1 98.88 89 GLY A O 1
ATOM 662 N N . PHE A 1 90 ? 3.02 -10.078 -2.949 1 98.88 90 PHE A N 1
ATOM 663 C CA . PHE A 1 90 ? 4.434 -9.75 -3.055 1 98.88 90 PHE A CA 1
ATOM 664 C C . PHE A 1 90 ? 4.941 -9.984 -4.473 1 98.88 90 PHE A C 1
ATOM 666 O O . PHE A 1 90 ? 4.281 -10.656 -5.27 1 98.88 90 PHE A O 1
ATOM 673 N N . CYS A 1 91 ? 6.086 -9.43 -4.746 1 98.88 91 CYS A N 1
ATOM 674 C CA . CYS A 1 91 ? 6.734 -9.617 -6.039 1 98.88 91 CYS A CA 1
ATOM 675 C C . CYS A 1 91 ? 7.043 -11.086 -6.285 1 98.88 91 CYS A C 1
ATOM 677 O O . CYS A 1 91 ? 7.727 -11.727 -5.484 1 98.88 91 CYS A O 1
ATOM 679 N N . ALA A 1 92 ? 6.59 -11.586 -7.395 1 98.94 92 ALA A N 1
ATOM 680 C CA . ALA A 1 92 ? 6.785 -12.992 -7.746 1 98.94 92 ALA A CA 1
ATOM 681 C C . ALA A 1 92 ? 8.266 -13.305 -7.945 1 98.94 92 ALA A C 1
ATOM 683 O O . ALA A 1 92 ? 8.758 -14.336 -7.477 1 98.94 92 ALA A O 1
ATOM 684 N N . PHE A 1 93 ? 9.008 -12.438 -8.633 1 98.94 93 PHE A N 1
ATOM 685 C CA . PHE A 1 93 ? 10.43 -12.664 -8.828 1 98.94 93 PHE A CA 1
ATOM 686 C C . PHE A 1 93 ? 11.172 -12.664 -7.496 1 98.94 93 PHE A C 1
ATOM 688 O O . PHE A 1 93 ? 12.016 -13.523 -7.242 1 98.94 93 PHE A O 1
ATOM 695 N N . GLY A 1 94 ? 10.867 -11.664 -6.633 1 98.88 94 GLY A N 1
ATOM 696 C CA . GLY A 1 94 ? 11.453 -11.648 -5.305 1 98.88 94 GLY A CA 1
ATOM 697 C C . GLY A 1 94 ? 11.219 -12.93 -4.531 1 98.88 94 GLY A C 1
ATOM 698 O O . GLY A 1 94 ? 12.133 -13.469 -3.904 1 98.88 94 GLY A O 1
ATOM 699 N N . THR A 1 95 ? 9.945 -13.344 -4.621 1 98.94 95 THR A N 1
ATOM 700 C CA . THR A 1 95 ? 9.609 -14.586 -3.93 1 98.94 95 THR A CA 1
ATOM 701 C C . THR A 1 95 ? 10.438 -15.742 -4.469 1 98.94 95 THR A C 1
ATOM 703 O O . THR A 1 95 ? 10.891 -16.594 -3.701 1 98.94 95 THR A O 1
ATOM 706 N N . ALA A 1 96 ? 10.656 -15.805 -5.742 1 98.88 96 ALA A N 1
ATOM 707 C CA . ALA A 1 96 ? 11.484 -16.844 -6.344 1 98.88 96 ALA A CA 1
ATOM 708 C C . ALA A 1 96 ? 12.922 -16.781 -5.824 1 98.88 96 ALA A C 1
ATOM 710 O O . ALA A 1 96 ? 13.625 -17.781 -5.801 1 98.88 96 ALA A O 1
ATOM 711 N N . MET A 1 97 ? 13.383 -15.625 -5.457 1 98.56 97 MET A N 1
ATOM 712 C CA . MET A 1 97 ? 14.727 -15.43 -4.922 1 98.56 97 MET A CA 1
ATOM 713 C C . MET A 1 97 ? 14.742 -15.617 -3.41 1 98.56 97 MET A C 1
ATOM 715 O O . MET A 1 97 ? 15.789 -15.469 -2.773 1 98.56 97 MET A O 1
ATOM 719 N N . GLY A 1 98 ? 13.586 -15.82 -2.793 1 98.62 98 GLY A N 1
ATOM 720 C CA . GLY A 1 98 ? 13.516 -16.125 -1.373 1 98.62 98 GLY A CA 1
ATOM 721 C C . GLY A 1 98 ? 13.312 -14.891 -0.51 1 98.62 98 GLY A C 1
ATOM 722 O O . GLY A 1 98 ? 13.625 -14.906 0.683 1 98.62 98 GLY A O 1
ATOM 723 N N . VAL A 1 99 ? 12.844 -13.789 -1.069 1 98.44 99 VAL A N 1
ATOM 724 C CA . VAL A 1 99 ? 12.602 -12.57 -0.3 1 98.44 99 VAL A CA 1
ATOM 725 C C . VAL A 1 99 ? 11.195 -12.055 -0.582 1 98.44 99 VAL A C 1
ATOM 727 O O . VAL A 1 99 ? 10.539 -12.5 -1.523 1 98.44 99 VAL A O 1
ATOM 730 N N . LYS A 1 100 ? 10.734 -11.18 0.271 1 98.38 100 LYS A N 1
ATOM 731 C CA . LYS A 1 100 ? 9.445 -10.5 0.116 1 98.38 100 LYS A CA 1
ATOM 732 C C . LYS A 1 100 ? 9.633 -9 -0.081 1 98.38 100 LYS A C 1
ATOM 734 O O . LYS A 1 100 ? 10.023 -8.289 0.85 1 98.38 100 LYS A O 1
ATOM 739 N N . VAL A 1 101 ? 9.43 -8.547 -1.279 1 98.19 101 VAL A N 1
ATOM 740 C CA . VAL A 1 101 ? 9.398 -7.129 -1.632 1 98.19 101 VAL A CA 1
ATOM 741 C C . VAL A 1 101 ? 8.055 -6.789 -2.283 1 98.19 101 VAL A C 1
ATOM 743 O O . VAL A 1 101 ? 7.25 -7.676 -2.561 1 98.19 101 VAL A O 1
ATOM 746 N N . ASP A 1 102 ? 7.801 -5.535 -2.432 1 98.06 102 ASP A N 1
ATOM 747 C CA . ASP A 1 102 ? 6.484 -5.062 -2.85 1 98.06 102 ASP A CA 1
ATOM 748 C C . ASP A 1 102 ? 6.145 -5.559 -4.254 1 98.06 102 ASP A C 1
ATOM 750 O O . ASP A 1 102 ? 7.02 -5.652 -5.113 1 98.06 102 ASP A O 1
ATOM 754 N N . GLY A 1 103 ? 4.945 -5.973 -4.43 1 98.75 103 GLY A N 1
ATOM 755 C CA . GLY A 1 103 ? 4.383 -6.133 -5.762 1 98.75 103 GLY A CA 1
ATOM 756 C C . GLY A 1 103 ? 3.596 -4.926 -6.23 1 98.75 103 GLY A C 1
ATOM 757 O O . GLY A 1 103 ? 2.822 -4.344 -5.465 1 98.75 103 GLY A O 1
ATOM 758 N N . ASP A 1 104 ? 3.789 -4.559 -7.445 1 98.56 104 ASP A N 1
ATOM 759 C CA . ASP A 1 104 ? 3.053 -3.449 -8.039 1 98.56 104 ASP A CA 1
ATOM 760 C C . ASP A 1 104 ? 1.797 -3.943 -8.758 1 98.56 104 ASP A C 1
ATOM 762 O O . ASP A 1 104 ? 1.885 -4.707 -9.719 1 98.56 104 ASP A O 1
ATOM 766 N N . PRO A 1 105 ? 0.594 -3.469 -8.328 1 98.69 105 PRO A N 1
ATOM 767 C CA . PRO A 1 105 ? -0.644 -3.947 -8.953 1 98.69 105 PRO A CA 1
ATOM 768 C C . PRO A 1 105 ? -0.707 -3.648 -10.445 1 98.69 105 PRO A C 1
ATOM 770 O O . PRO A 1 105 ? -1.497 -4.262 -11.172 1 98.69 105 PRO A O 1
ATOM 773 N N . ASP A 1 106 ? 0.116 -2.746 -10.93 1 97.94 106 ASP A N 1
ATOM 774 C CA . ASP A 1 106 ? 0.107 -2.416 -12.352 1 97.94 106 ASP A CA 1
ATOM 775 C C . ASP A 1 106 ? 1.023 -3.35 -13.133 1 97.94 106 ASP A C 1
ATOM 777 O O . ASP A 1 106 ? 0.973 -3.387 -14.367 1 97.94 106 ASP A O 1
ATOM 781 N N . LEU A 1 107 ? 1.906 -4 -12.469 1 98.56 107 LEU A N 1
ATOM 782 C CA . LEU A 1 107 ? 2.834 -4.938 -13.094 1 98.56 107 LEU A CA 1
ATOM 783 C C . LEU A 1 107 ? 2.439 -6.379 -12.781 1 98.56 107 LEU A C 1
ATOM 785 O O . LEU A 1 107 ? 3.045 -7.023 -11.922 1 98.56 107 LEU A O 1
ATOM 789 N N . TRP A 1 108 ? 1.485 -6.844 -13.586 1 98.69 108 TRP A N 1
ATOM 790 C CA . TRP A 1 108 ? 0.801 -8.102 -13.281 1 98.69 108 TRP A CA 1
ATOM 791 C C . TRP A 1 108 ? 0.807 -9.031 -14.492 1 98.69 108 TRP A C 1
ATOM 793 O O . TRP A 1 108 ? 1.066 -8.594 -15.617 1 98.69 108 TRP A O 1
ATOM 803 N N . LYS A 1 109 ? 0.554 -10.258 -14.211 1 98.5 109 LYS A N 1
ATOM 804 C CA . LYS A 1 109 ? 0.264 -11.289 -15.203 1 98.5 109 LYS A CA 1
ATOM 805 C C . LYS A 1 109 ? -0.627 -12.383 -14.617 1 98.5 109 LYS A C 1
ATOM 807 O O . LYS A 1 109 ? -0.536 -12.688 -13.43 1 98.5 109 LYS A O 1
ATOM 812 N N . ILE A 1 110 ? -1.496 -12.898 -15.469 1 98.69 110 ILE A N 1
ATOM 813 C CA . ILE A 1 110 ? -2.215 -14.125 -15.125 1 98.69 110 ILE A CA 1
ATOM 814 C C . ILE A 1 110 ? -1.565 -15.312 -15.82 1 98.69 110 ILE A C 1
ATOM 816 O O . ILE A 1 110 ? -1.409 -15.32 -17.047 1 98.69 110 ILE A O 1
ATOM 820 N N . VAL A 1 111 ? -1.122 -16.234 -15.102 1 98.62 111 VAL A N 1
ATOM 821 C CA . VAL A 1 111 ? -0.55 -17.484 -15.602 1 98.62 111 VAL A CA 1
ATOM 822 C C . VAL A 1 111 ? -1.332 -18.672 -15.039 1 98.62 111 VAL A C 1
ATOM 824 O O . VAL A 1 111 ? -1.397 -18.859 -13.82 1 98.62 111 VAL A O 1
ATOM 827 N N . ASP A 1 112 ? -1.978 -19.406 -15.922 1 97.69 112 ASP A N 1
ATOM 828 C CA . ASP A 1 112 ? -2.775 -20.562 -15.539 1 97.69 112 ASP A CA 1
ATOM 829 C C . ASP A 1 112 ? -3.82 -20.188 -14.492 1 97.69 112 ASP A C 1
ATOM 831 O O . ASP A 1 112 ? -3.977 -20.891 -13.492 1 97.69 112 ASP A O 1
ATOM 835 N N . GLY A 1 113 ? -4.383 -19.062 -14.609 1 97.88 113 GLY A N 1
ATOM 836 C CA . GLY A 1 113 ? -5.508 -18.625 -13.797 1 97.88 113 GLY A CA 1
ATOM 837 C C . GLY A 1 113 ? -5.09 -18 -12.477 1 97.88 113 GLY A C 1
ATOM 838 O O . GLY A 1 113 ? -5.93 -17.734 -11.617 1 97.88 113 GLY A O 1
ATOM 839 N N . LYS A 1 114 ? -3.816 -17.75 -12.336 1 98.69 114 LYS A N 1
ATOM 840 C CA . LYS A 1 114 ? -3.312 -17.172 -11.094 1 98.69 114 LYS A CA 1
ATOM 841 C C . LYS A 1 114 ? -2.686 -15.797 -11.344 1 98.69 114 LYS A C 1
ATOM 843 O O . LYS A 1 114 ? -1.948 -15.609 -12.312 1 98.69 114 LYS A O 1
ATOM 848 N N . LEU A 1 115 ? -3.018 -14.836 -10.508 1 98.88 115 LEU A N 1
ATOM 849 C CA . LEU A 1 115 ? -2.51 -13.477 -10.609 1 98.88 115 LEU A CA 1
ATOM 850 C C . LEU A 1 115 ? -1.143 -13.352 -9.945 1 98.88 115 LEU A C 1
ATOM 852 O O . LEU A 1 115 ? -0.969 -13.758 -8.797 1 98.88 115 LEU A O 1
ATOM 856 N N . TYR A 1 116 ? -0.182 -12.852 -10.664 1 98.94 116 TYR A N 1
ATOM 857 C CA . TYR A 1 116 ? 1.15 -12.555 -10.148 1 98.94 116 TYR A CA 1
ATOM 858 C C . TYR A 1 116 ? 1.487 -11.078 -10.312 1 98.94 116 TYR A C 1
ATOM 860 O O . TYR A 1 116 ? 1.148 -10.469 -11.336 1 98.94 116 TYR A O 1
ATOM 868 N N . LEU A 1 117 ? 2.156 -10.508 -9.32 1 98.94 117 LEU A N 1
ATOM 869 C CA . LEU A 1 117 ? 2.645 -9.133 -9.359 1 98.94 117 LEU A CA 1
ATOM 870 C C . LEU A 1 117 ? 4.168 -9.094 -9.297 1 98.94 117 LEU A C 1
ATOM 872 O O . LEU A 1 117 ? 4.793 -10 -8.727 1 98.94 117 LEU A O 1
ATOM 876 N N . ASN A 1 118 ? 4.742 -8.086 -9.859 1 98.88 118 ASN A N 1
ATOM 877 C CA . ASN A 1 118 ? 6.18 -7.863 -9.758 1 98.88 118 ASN A CA 1
ATOM 878 C C . ASN A 1 118 ? 6.496 -6.422 -9.383 1 98.88 118 ASN A C 1
ATOM 880 O O . ASN A 1 118 ? 5.621 -5.555 -9.422 1 98.88 118 ASN A O 1
ATOM 884 N N . LEU A 1 119 ? 7.699 -6.223 -8.992 1 98.44 119 LEU A N 1
ATOM 885 C CA . LEU A 1 119 ? 8.141 -5.016 -8.305 1 98.44 119 LEU A CA 1
ATOM 886 C C . LEU A 1 119 ? 8.266 -3.848 -9.273 1 98.44 119 LEU A C 1
ATOM 888 O O . LEU A 1 119 ? 7.914 -2.715 -8.945 1 98.44 119 LEU A O 1
ATOM 892 N N . SER A 1 120 ? 8.805 -4.078 -10.438 1 97.5 120 SER A N 1
ATOM 893 C CA . SER A 1 120 ? 9.133 -3.062 -11.438 1 97.5 120 SER A CA 1
ATOM 894 C C . SER A 1 120 ? 9.102 -3.645 -12.844 1 97.5 120 SER A C 1
ATOM 896 O O . SER A 1 120 ? 9.062 -4.863 -13.016 1 97.5 120 SER A O 1
ATOM 898 N N . GLU A 1 121 ? 9.141 -2.752 -13.789 1 97.69 121 GLU A N 1
ATOM 899 C CA . GLU A 1 121 ? 9.117 -3.207 -15.172 1 97.69 121 GLU A CA 1
ATOM 900 C C . GLU A 1 121 ? 10.328 -4.086 -15.492 1 97.69 121 GLU A C 1
ATOM 902 O O . GLU A 1 121 ? 10.195 -5.129 -16.125 1 97.69 121 GLU A O 1
ATOM 907 N N . SER A 1 122 ? 11.445 -3.666 -15.062 1 97.56 122 SER A N 1
ATOM 908 C CA . SER A 1 122 ? 12.656 -4.43 -15.352 1 97.56 122 SER A CA 1
ATOM 909 C C . SER A 1 122 ? 12.625 -5.789 -14.656 1 97.56 122 SER A C 1
ATOM 911 O O . SER A 1 122 ? 13.062 -6.789 -15.234 1 97.56 122 SER A O 1
ATOM 913 N N . ILE A 1 123 ? 12.086 -5.859 -13.477 1 98.06 123 ILE A N 1
ATOM 914 C CA . ILE A 1 123 ? 11.992 -7.113 -12.734 1 98.06 123 ILE A CA 1
ATOM 915 C C . ILE A 1 123 ? 10.953 -8.023 -13.383 1 98.06 123 ILE A C 1
ATOM 917 O O . ILE A 1 123 ? 11.164 -9.234 -13.492 1 98.06 123 ILE A O 1
ATOM 921 N N . GLN A 1 124 ? 9.883 -7.422 -13.805 1 98.56 124 GLN A N 1
ATOM 922 C CA . GLN A 1 124 ? 8.891 -8.211 -14.531 1 98.56 124 GLN A CA 1
ATOM 923 C C . GLN A 1 124 ? 9.484 -8.805 -15.805 1 98.56 124 GLN A C 1
ATOM 925 O O . GLN A 1 124 ? 9.195 -9.961 -16.141 1 98.56 124 GLN A O 1
ATOM 930 N N . GLU A 1 125 ? 10.273 -8.086 -16.516 1 98.5 125 GLU A N 1
ATOM 931 C CA . GLU A 1 125 ? 10.922 -8.586 -17.719 1 98.5 125 GLU A CA 1
ATOM 932 C C . GLU A 1 125 ? 11.82 -9.781 -17.422 1 98.5 125 GLU A C 1
ATOM 934 O O . GLU A 1 125 ? 11.859 -10.75 -18.172 1 98.5 125 GLU A O 1
ATOM 939 N N . ARG A 1 126 ? 12.469 -9.688 -16.328 1 98.5 126 ARG A N 1
ATOM 940 C CA . ARG A 1 126 ? 13.289 -10.812 -15.891 1 98.5 126 ARG A CA 1
ATOM 941 C C . ARG A 1 126 ? 12.422 -12.023 -15.57 1 98.5 126 ARG A C 1
ATOM 943 O O . ARG A 1 126 ? 12.719 -13.141 -16.016 1 98.5 126 ARG A O 1
ATOM 950 N N . TRP A 1 127 ? 11.359 -11.836 -14.82 1 98.81 127 TRP A N 1
ATOM 951 C CA . TRP A 1 127 ? 10.445 -12.906 -14.445 1 98.81 127 TRP A CA 1
ATOM 952 C C . TRP A 1 127 ? 9.844 -13.57 -15.68 1 98.81 127 TRP A C 1
ATOM 954 O O . TRP A 1 127 ? 9.68 -14.789 -15.727 1 98.81 127 TRP A O 1
ATOM 964 N N . ASN A 1 128 ? 9.602 -12.781 -16.688 1 98.81 128 ASN A N 1
ATOM 965 C CA . ASN A 1 128 ? 8.977 -13.242 -17.922 1 98.81 128 ASN A CA 1
ATOM 966 C C . ASN A 1 128 ? 9.898 -14.18 -18.703 1 98.81 128 ASN A C 1
ATOM 968 O O . ASN A 1 128 ? 9.438 -14.922 -19.562 1 98.81 128 ASN A O 1
ATOM 972 N N . LYS A 1 129 ? 11.164 -14.148 -18.469 1 98.75 129 LYS A N 1
ATOM 973 C CA . LYS A 1 129 ? 12.117 -14.945 -19.219 1 98.75 129 LYS A CA 1
ATOM 974 C C . LYS A 1 129 ? 12 -16.422 -18.875 1 98.75 129 LYS A C 1
ATOM 976 O O . LYS A 1 129 ? 12.43 -17.281 -19.656 1 98.75 129 LYS A O 1
ATOM 981 N N . ASP A 1 130 ? 11.453 -16.703 -17.734 1 98.81 130 ASP A N 1
ATOM 982 C CA . ASP A 1 130 ? 11.297 -18.094 -17.297 1 98.81 130 ASP A CA 1
ATOM 983 C C . ASP A 1 130 ? 10.211 -18.219 -16.234 1 98.81 130 ASP A C 1
ATOM 985 O O . ASP A 1 130 ? 10.484 -18.656 -15.117 1 98.81 130 ASP A O 1
ATOM 989 N N . ILE A 1 131 ? 9 -17.969 -16.625 1 98.88 131 ILE A N 1
ATOM 990 C CA . ILE A 1 131 ? 7.887 -17.922 -15.68 1 98.88 131 ILE A CA 1
ATOM 991 C C . ILE A 1 131 ? 7.719 -19.281 -15.008 1 98.88 131 ILE A C 1
ATOM 993 O O . ILE A 1 131 ? 7.668 -19.359 -13.773 1 98.88 131 ILE A O 1
ATOM 997 N N . PRO A 1 132 ? 7.719 -20.438 -15.766 1 98.81 132 PRO A N 1
ATOM 998 C CA . PRO A 1 132 ? 7.535 -21.703 -15.07 1 98.81 132 PRO A CA 1
ATOM 999 C C . PRO A 1 132 ? 8.633 -21.984 -14.039 1 98.81 132 PRO A C 1
ATOM 1001 O O . PRO A 1 132 ? 8.344 -22.469 -12.945 1 98.81 132 PRO A O 1
ATOM 1004 N N . GLY A 1 133 ? 9.852 -21.594 -14.406 1 98.88 133 GLY A N 1
ATOM 1005 C CA . GLY A 1 133 ? 10.945 -21.797 -13.469 1 98.88 133 GLY A CA 1
ATOM 1006 C C . GLY A 1 133 ? 10.836 -20.922 -12.234 1 98.88 133 GLY A C 1
ATOM 1007 O O . GLY A 1 133 ? 11.039 -21.391 -11.117 1 98.88 133 GLY A O 1
ATOM 1008 N N . PHE A 1 134 ? 10.508 -19.672 -12.398 1 98.94 134 PHE A N 1
ATOM 1009 C CA . PHE A 1 134 ? 10.422 -18.75 -11.273 1 98.94 134 PHE A CA 1
ATOM 1010 C C . PHE A 1 134 ? 9.195 -19.062 -10.414 1 98.94 134 PHE A C 1
ATOM 1012 O O . PHE A 1 134 ? 9.234 -18.891 -9.195 1 98.94 134 PHE A O 1
ATOM 1019 N N . VAL A 1 135 ? 8.109 -19.547 -11.031 1 98.94 135 VAL A N 1
ATOM 1020 C CA . VAL A 1 135 ? 6.941 -19.938 -10.258 1 98.94 135 VAL A CA 1
ATOM 1021 C C . VAL A 1 135 ? 7.273 -21.141 -9.391 1 98.94 135 VAL A C 1
ATOM 1023 O O . VAL A 1 135 ? 6.914 -21.188 -8.211 1 98.94 135 VAL A O 1
ATOM 1026 N N . LYS A 1 136 ? 7.98 -22.156 -9.977 1 98.88 136 LYS A N 1
ATOM 1027 C CA . LYS A 1 136 ? 8.391 -23.312 -9.188 1 98.88 136 LYS A CA 1
ATOM 1028 C C . LYS A 1 136 ? 9.266 -22.891 -8.008 1 98.88 136 LYS A C 1
ATOM 1030 O O . LYS A 1 136 ? 9.023 -23.312 -6.875 1 98.88 136 LYS A O 1
ATOM 1035 N N . SER A 1 137 ? 10.258 -22.062 -8.289 1 98.88 137 SER A N 1
ATOM 1036 C CA . SER A 1 137 ? 11.156 -21.578 -7.242 1 98.88 137 SER A CA 1
ATOM 1037 C C . SER A 1 137 ? 10.391 -20.797 -6.172 1 98.88 137 SER A C 1
ATOM 1039 O O . SER A 1 137 ? 10.641 -20.969 -4.977 1 98.88 137 SER A O 1
ATOM 1041 N N . ALA A 1 138 ? 9.508 -19.922 -6.574 1 98.94 138 ALA A N 1
ATOM 1042 C CA . ALA A 1 138 ? 8.719 -19.109 -5.648 1 98.94 138 ALA A CA 1
ATOM 1043 C C . ALA A 1 138 ? 7.812 -19.984 -4.793 1 98.94 138 ALA A C 1
ATOM 1045 O O . ALA A 1 138 ? 7.672 -19.766 -3.59 1 98.94 138 ALA A O 1
ATOM 1046 N N . ASP A 1 139 ? 7.195 -21 -5.434 1 98.81 139 ASP A N 1
ATOM 1047 C CA . ASP A 1 139 ? 6.355 -21.922 -4.691 1 98.81 139 ASP A CA 1
ATOM 1048 C C . ASP A 1 139 ? 7.156 -22.641 -3.6 1 98.81 139 ASP A C 1
ATOM 1050 O O . ASP A 1 139 ? 6.684 -22.781 -2.469 1 98.81 139 ASP A O 1
ATOM 1054 N N . ASP A 1 140 ? 8.297 -23.078 -3.945 1 98.69 140 ASP A N 1
ATOM 1055 C CA . ASP A 1 140 ? 9.156 -23.75 -2.98 1 98.69 140 ASP A CA 1
ATOM 1056 C C . ASP A 1 140 ? 9.562 -22.812 -1.848 1 98.69 140 ASP A C 1
ATOM 1058 O O . ASP A 1 140 ? 9.453 -23.156 -0.672 1 98.69 140 ASP A O 1
ATOM 1062 N N . ASN A 1 141 ? 10 -21.625 -2.16 1 98.81 141 ASN A N 1
ATOM 1063 C CA . ASN A 1 141 ? 10.461 -20.656 -1.171 1 98.81 141 ASN A CA 1
ATOM 1064 C C . ASN A 1 141 ? 9.32 -20.188 -0.268 1 98.81 141 ASN A C 1
ATOM 1066 O O . ASN A 1 141 ? 9.523 -19.953 0.923 1 98.81 141 ASN A O 1
ATOM 1070 N N . TRP A 1 142 ? 8.133 -20 -0.845 1 98.75 142 TRP A N 1
ATOM 1071 C CA . TRP A 1 142 ? 7.004 -19.438 -0.123 1 98.75 142 TRP A CA 1
ATOM 1072 C C . TRP A 1 142 ? 6.66 -20.266 1.104 1 98.75 142 TRP A C 1
ATOM 1074 O O . TRP A 1 142 ? 6.301 -19.734 2.152 1 98.75 142 TRP A O 1
ATOM 1084 N N . THR A 1 143 ? 6.836 -21.562 1.01 1 97.69 143 THR A N 1
ATOM 1085 C CA . THR A 1 143 ? 6.539 -22.453 2.127 1 97.69 143 THR A CA 1
ATOM 1086 C C . THR A 1 143 ? 7.371 -22.094 3.35 1 97.69 143 THR A C 1
ATOM 1088 O O . THR A 1 143 ? 6.926 -22.266 4.488 1 97.69 143 THR A O 1
ATOM 1091 N N . SER A 1 144 ? 8.484 -21.5 3.148 1 97.69 144 SER A N 1
ATOM 1092 C CA . SER A 1 144 ? 9.414 -21.188 4.23 1 97.69 144 SER A CA 1
ATOM 1093 C C . SER A 1 144 ? 9.273 -19.734 4.672 1 97.69 144 SER A C 1
ATOM 1095 O O . SER A 1 144 ? 9.445 -19.422 5.852 1 97.69 144 SER A O 1
ATOM 1097 N N . ILE A 1 145 ? 8.844 -18.844 3.795 1 98.25 145 ILE A N 1
ATOM 1098 C CA . ILE A 1 145 ? 8.977 -17.422 4.125 1 98.25 145 ILE A CA 1
ATOM 1099 C C . ILE A 1 145 ? 7.59 -16.812 4.324 1 98.25 145 ILE A C 1
ATOM 1101 O O . ILE A 1 145 ? 7.473 -15.656 4.746 1 98.25 145 ILE A O 1
ATOM 1105 N N . GLU A 1 146 ? 6.551 -17.5 4.098 1 98 146 GLU A N 1
ATOM 1106 C CA . GLU A 1 146 ? 5.176 -17.016 4.125 1 98 146 GLU A CA 1
ATOM 1107 C C . GLU A 1 146 ? 4.891 -16.234 5.406 1 98 146 GLU A C 1
ATOM 1109 O O . GLU A 1 146 ? 4.332 -15.133 5.355 1 98 146 GLU A O 1
ATOM 1114 N N . GLU A 1 147 ? 5.34 -16.766 6.539 1 97.44 147 GLU A N 1
ATOM 1115 C CA . GLU A 1 147 ? 5 -16.172 7.828 1 97.44 147 GLU A CA 1
ATOM 1116 C C . GLU A 1 147 ? 6.164 -15.352 8.375 1 97.44 147 GLU A C 1
ATOM 1118 O O . GLU A 1 147 ? 6.125 -14.898 9.523 1 97.44 147 GLU A O 1
ATOM 1123 N N . THR A 1 148 ? 7.188 -15.219 7.582 1 97.25 148 THR A N 1
ATOM 1124 C CA . THR A 1 148 ? 8.375 -14.484 8.031 1 97.25 148 THR A CA 1
ATOM 1125 C C . THR A 1 148 ? 8.227 -12.992 7.75 1 97.25 148 THR A C 1
ATOM 1127 O O . THR A 1 148 ? 7.754 -12.602 6.68 1 97.25 148 THR A O 1
ATOM 1130 N N . ASP A 1 149 ? 8.617 -12.164 8.703 1 95.88 149 ASP A N 1
ATOM 1131 C CA . ASP A 1 149 ? 8.688 -10.719 8.516 1 95.88 149 ASP A CA 1
ATOM 1132 C C . ASP A 1 149 ? 9.602 -10.367 7.34 1 95.88 149 ASP A C 1
ATOM 1134 O O . ASP A 1 149 ? 10.758 -10.789 7.293 1 95.88 149 ASP A O 1
ATOM 1138 N N . PRO A 1 150 ? 9.047 -9.633 6.398 1 95.94 150 PRO A N 1
ATOM 1139 C CA . PRO A 1 150 ? 9.883 -9.297 5.246 1 95.94 150 PRO A CA 1
ATOM 1140 C C . PRO A 1 150 ? 11.234 -8.703 5.648 1 95.94 150 PRO A C 1
ATOM 1142 O O . PRO A 1 150 ? 12.242 -8.953 4.984 1 95.94 150 PRO A O 1
ATOM 1145 N N . SER A 1 151 ? 11.289 -7.977 6.762 1 91.94 151 SER A N 1
ATOM 1146 C CA . SER A 1 151 ? 12.523 -7.309 7.164 1 91.94 151 SER A CA 1
ATOM 1147 C C . SER A 1 151 ? 13.562 -8.312 7.648 1 91.94 151 SER A C 1
ATOM 1149 O O . SER A 1 151 ? 14.734 -7.98 7.789 1 91.94 151 SER A O 1
ATOM 1151 N N . GLU A 1 152 ? 13.164 -9.523 7.855 1 94.19 152 GLU A N 1
ATOM 1152 C CA . GLU A 1 152 ? 14.07 -10.555 8.359 1 94.19 152 GLU A CA 1
ATOM 1153 C C . GLU A 1 152 ? 14.578 -11.438 7.227 1 94.19 152 GLU A C 1
ATOM 1155 O O . GLU A 1 152 ? 15.273 -12.43 7.469 1 94.19 152 GLU A O 1
ATOM 1160 N N . LEU A 1 153 ? 14.172 -11.203 6.043 1 94.62 153 LEU A N 1
ATOM 1161 C CA . LEU A 1 153 ? 14.547 -12.008 4.891 1 94.62 153 LEU A CA 1
ATOM 1162 C C . LEU A 1 153 ? 15.688 -11.352 4.117 1 94.62 153 LEU A C 1
ATOM 1164 O O . LEU A 1 153 ? 15.789 -10.125 4.082 1 94.62 153 LEU A O 1
ATOM 1168 N N . MET B 1 1 ? 62.031 -14.961 -5.059 1 29.86 1 MET B N 1
ATOM 1169 C CA . MET B 1 1 ? 61.438 -14.172 -3.99 1 29.86 1 MET B CA 1
ATOM 1170 C C . MET B 1 1 ? 59.969 -13.852 -4.309 1 29.86 1 MET B C 1
ATOM 1172 O O . MET B 1 1 ? 59.688 -13.117 -5.25 1 29.86 1 MET B O 1
ATOM 1176 N N . ILE B 1 2 ? 59.094 -14.938 -4.133 1 37.12 2 ILE B N 1
ATOM 1177 C CA . ILE B 1 2 ? 57.688 -15.055 -4.516 1 37.12 2 ILE B CA 1
ATOM 1178 C C . ILE B 1 2 ? 56.844 -14.031 -3.738 1 37.12 2 ILE B C 1
ATOM 1180 O O . ILE B 1 2 ? 56.844 -14.031 -2.506 1 37.12 2 ILE B O 1
ATOM 1184 N N . ARG B 1 3 ? 56.781 -12.727 -4.242 1 33.66 3 ARG B N 1
ATOM 1185 C CA . ARG B 1 3 ? 56 -11.641 -3.66 1 33.66 3 ARG B CA 1
ATOM 1186 C C . ARG B 1 3 ? 54.562 -12.055 -3.457 1 33.66 3 ARG B C 1
ATOM 1188 O O . ARG B 1 3 ? 53.875 -12.406 -4.418 1 33.66 3 ARG B O 1
ATOM 1195 N N . GLY B 1 4 ? 54.219 -12.75 -2.342 1 31.39 4 GLY B N 1
ATOM 1196 C CA . GLY B 1 4 ? 52.875 -13.156 -1.936 1 31.39 4 GLY B CA 1
ATOM 1197 C C . GLY B 1 4 ? 51.938 -11.984 -1.777 1 31.39 4 GLY B C 1
ATOM 1198 O O . GLY B 1 4 ? 52.156 -11.086 -0.973 1 31.39 4 GLY B O 1
ATOM 1199 N N . SER B 1 5 ? 51.406 -11.469 -2.889 1 33.72 5 SER B N 1
ATOM 1200 C CA . SER B 1 5 ? 50.469 -10.375 -2.785 1 33.72 5 SER B CA 1
ATOM 1201 C C . SER B 1 5 ? 49.281 -10.742 -1.868 1 33.72 5 SER B C 1
ATOM 1203 O O . SER B 1 5 ? 48.656 -11.773 -2.059 1 33.72 5 SER B O 1
ATOM 1205 N N . VAL B 1 6 ? 49.344 -10.352 -0.591 1 35.56 6 VAL B N 1
ATOM 1206 C CA . VAL B 1 6 ? 48.281 -10.508 0.38 1 35.56 6 VAL B CA 1
ATOM 1207 C C . VAL B 1 6 ? 47.031 -9.789 -0.115 1 35.56 6 VAL B C 1
ATOM 1209 O O . VAL B 1 6 ? 47.031 -8.578 -0.327 1 35.56 6 VAL B O 1
ATOM 1212 N N . ALA B 1 7 ? 46.156 -10.516 -0.853 1 31.2 7 ALA B N 1
ATOM 1213 C CA . ALA B 1 7 ? 44.844 -10 -1.239 1 31.2 7 ALA B CA 1
ATOM 1214 C C . ALA B 1 7 ? 44.031 -9.57 -0.014 1 31.2 7 ALA B C 1
ATOM 1216 O O . ALA B 1 7 ? 43.812 -10.367 0.905 1 31.2 7 ALA B O 1
ATOM 1217 N N . ALA B 1 8 ? 44.031 -8.273 0.357 1 28.06 8 ALA B N 1
ATOM 1218 C CA . ALA B 1 8 ? 43.219 -7.707 1.415 1 28.06 8 ALA B CA 1
ATOM 1219 C C . ALA B 1 8 ? 41.719 -7.961 1.145 1 28.06 8 ALA B C 1
ATOM 1221 O O . ALA B 1 8 ? 41.219 -7.645 0.065 1 28.06 8 ALA B O 1
ATOM 1222 N N . LEU B 1 9 ? 41.188 -8.961 1.823 1 28.84 9 LEU B N 1
ATOM 1223 C CA . LEU B 1 9 ? 39.75 -9.219 1.859 1 28.84 9 LEU B CA 1
ATOM 1224 C C . LEU B 1 9 ? 39 -8 2.381 1 28.84 9 LEU B C 1
ATOM 1226 O O . LEU B 1 9 ? 39.188 -7.59 3.529 1 28.84 9 LEU B O 1
ATOM 1230 N N . VAL B 1 10 ? 38.75 -7.051 1.516 1 29.3 10 VAL B N 1
ATOM 1231 C CA . VAL B 1 10 ? 37.906 -5.961 1.964 1 29.3 10 VAL B CA 1
ATOM 1232 C C . VAL B 1 10 ? 36.562 -6.527 2.424 1 29.3 10 VAL B C 1
ATOM 1234 O O . VAL B 1 10 ? 35.812 -7.117 1.629 1 29.3 10 VAL B O 1
ATOM 1237 N N . VAL B 1 11 ? 36.438 -6.934 3.668 1 28.41 11 VAL B N 1
ATOM 1238 C CA . VAL B 1 11 ? 35.125 -7.23 4.266 1 28.41 11 VAL B CA 1
ATOM 1239 C C . VAL B 1 11 ? 34.219 -6.012 4.16 1 28.41 11 VAL B C 1
ATOM 1241 O O . VAL B 1 11 ? 34.531 -4.953 4.711 1 28.41 11 VAL B O 1
ATOM 1244 N N . VAL B 1 12 ? 33.594 -5.816 3.055 1 28.84 12 VAL B N 1
ATOM 1245 C CA . VAL B 1 12 ? 32.5 -4.832 3.008 1 28.84 12 VAL B CA 1
ATOM 1246 C C . VAL B 1 12 ? 31.547 -5.051 4.176 1 28.84 12 VAL B C 1
ATOM 1248 O O . VAL B 1 12 ? 30.859 -6.066 4.234 1 28.84 12 VAL B O 1
ATOM 1251 N N . SER B 1 13 ? 31.922 -4.73 5.316 1 33 13 SER B N 1
ATOM 1252 C CA . SER B 1 13 ? 30.953 -4.629 6.414 1 33 13 SER B CA 1
ATOM 1253 C C . SER B 1 13 ? 29.75 -3.773 6.02 1 33 13 SER B C 1
ATOM 1255 O O . SER B 1 13 ? 29.812 -2.545 6.078 1 33 13 SER B O 1
ATOM 1257 N N . GLY B 1 14 ? 29.156 -4.07 4.949 1 33.03 14 GLY B N 1
ATOM 1258 C CA . GLY B 1 14 ? 27.953 -3.273 4.797 1 33.03 14 GLY B CA 1
ATOM 1259 C C . GLY B 1 14 ? 27.047 -3.318 6.016 1 33.03 14 GLY B C 1
ATOM 1260 O O . GLY B 1 14 ? 26.703 -4.398 6.5 1 33.03 14 GLY B O 1
ATOM 1261 N N . LEU B 1 15 ? 27.141 -2.348 6.863 1 32.19 15 LEU B N 1
ATOM 1262 C CA . LEU B 1 15 ? 26.172 -2.127 7.93 1 32.19 15 LEU B CA 1
ATOM 1263 C C . LEU B 1 15 ? 24.75 -2.393 7.438 1 32.19 15 LEU B C 1
ATOM 1265 O O . LEU B 1 15 ? 24.25 -1.684 6.562 1 32.19 15 LEU B O 1
ATOM 1269 N N . VAL B 1 16 ? 24.422 -3.586 7.355 1 34.31 16 VAL B N 1
ATOM 1270 C CA . VAL B 1 16 ? 22.984 -3.857 7.277 1 34.31 16 VAL B CA 1
ATOM 1271 C C . VAL B 1 16 ? 22.234 -3.029 8.328 1 34.31 16 VAL B C 1
ATOM 1273 O O . VAL B 1 16 ? 22.391 -3.26 9.531 1 34.31 16 VAL B O 1
ATOM 1276 N N . SER B 1 17 ? 22.234 -1.634 8.227 1 35.31 17 SER B N 1
ATOM 1277 C CA . SER B 1 17 ? 21.281 -0.96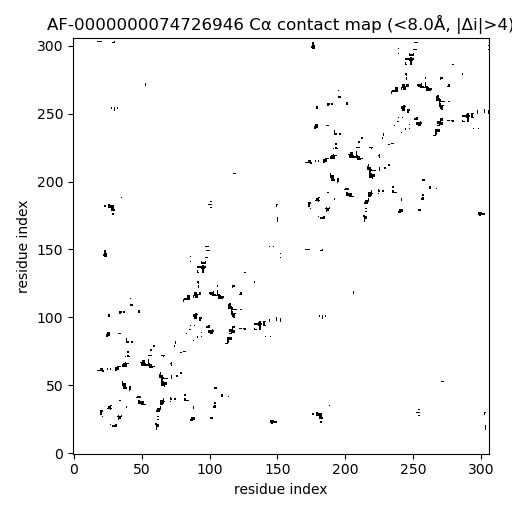2 9.102 1 35.31 17 SER B CA 1
ATOM 1278 C C . SER B 1 17 ? 20.016 -1.802 9.297 1 35.31 17 SER B C 1
ATOM 1280 O O . SER B 1 17 ? 19.422 -2.258 8.32 1 35.31 17 SER B O 1
ATOM 1282 N N . SER B 1 18 ? 19.938 -2.418 10.398 1 40.41 18 SER B N 1
ATOM 1283 C CA . SER B 1 18 ? 18.656 -3.049 10.742 1 40.41 18 SER B CA 1
ATOM 1284 C C . SER B 1 18 ? 17.484 -2.219 10.258 1 40.41 18 SER B C 1
ATOM 1286 O O . SER B 1 18 ? 17.328 -1.057 10.641 1 40.41 18 SER B O 1
ATOM 1288 N N . ALA B 1 19 ? 17.266 -2.277 9.047 1 44.44 19 ALA B N 1
ATOM 1289 C CA . ALA B 1 19 ? 16.047 -1.623 8.57 1 44.44 19 ALA B CA 1
ATOM 1290 C C . ALA B 1 19 ? 14.891 -1.837 9.547 1 44.44 19 ALA B C 1
ATOM 1292 O O . ALA B 1 19 ? 14.383 -2.953 9.68 1 44.44 19 ALA B O 1
ATOM 1293 N N . PHE B 1 20 ? 15 -1.201 10.773 1 51.34 20 PHE B N 1
ATOM 1294 C CA . PHE B 1 20 ? 13.781 -1.225 11.57 1 51.34 20 PHE B CA 1
ATOM 1295 C C . PHE B 1 20 ? 12.57 -0.86 10.727 1 51.34 20 PHE B C 1
ATOM 1297 O O . PHE B 1 20 ? 12.648 0.01 9.859 1 51.34 20 PHE B O 1
ATOM 1304 N N . GLY B 1 21 ? 11.727 -1.819 10.438 1 66.81 21 GLY B N 1
ATOM 1305 C CA . GLY B 1 21 ? 10.469 -1.598 9.75 1 66.81 21 GLY B CA 1
ATOM 1306 C C . GLY B 1 21 ? 9.742 -0.349 10.219 1 66.81 21 GLY B C 1
ATOM 1307 O O . GLY B 1 21 ? 10.016 0.157 11.312 1 66.81 21 GLY B O 1
ATOM 1308 N N . ALA B 1 22 ? 9.07 0.316 9.258 1 80.19 22 ALA B N 1
ATOM 1309 C CA . ALA B 1 22 ? 8.227 1.442 9.648 1 80.19 22 ALA B CA 1
ATOM 1310 C C . ALA B 1 22 ? 7.367 1.088 10.859 1 80.19 22 ALA B C 1
ATOM 1312 O O . ALA B 1 22 ? 6.84 -0.024 10.953 1 80.19 22 ALA B O 1
ATOM 1313 N N . GLY B 1 23 ? 7.375 1.973 11.914 1 90.06 23 GLY B N 1
ATOM 1314 C CA . GLY B 1 23 ? 6.488 1.787 13.047 1 90.06 23 GLY B CA 1
ATOM 1315 C C . GLY B 1 23 ? 5.035 2.092 12.734 1 90.06 23 GLY B C 1
ATOM 1316 O O . GLY B 1 23 ? 4.629 2.061 11.57 1 90.06 23 GLY B O 1
ATOM 1317 N N . PHE B 1 24 ? 4.25 2.359 13.758 1 95.88 24 PHE B N 1
ATOM 1318 C CA . PHE B 1 24 ? 2.822 2.598 13.609 1 95.88 24 PHE B CA 1
ATOM 1319 C C . PHE B 1 24 ? 2.557 4.035 13.172 1 95.88 24 PHE B C 1
ATOM 1321 O O . PHE B 1 24 ? 1.415 4.402 12.891 1 95.88 24 PHE B O 1
ATOM 1328 N N . ASP B 1 25 ? 3.57 4.848 13.078 1 97.75 25 ASP B N 1
ATOM 1329 C CA . ASP B 1 25 ? 3.395 6.273 12.82 1 97.75 25 ASP B CA 1
ATOM 1330 C C . ASP B 1 25 ? 3.482 6.578 11.328 1 97.75 25 ASP B C 1
ATOM 1332 O O . ASP B 1 25 ? 3.314 7.727 10.906 1 97.75 25 ASP B O 1
ATOM 1336 N N . VAL B 1 26 ? 3.795 5.629 10.414 1 98.38 26 VAL B N 1
ATOM 1337 C CA . VAL B 1 26 ? 3.848 5.809 8.969 1 98.38 26 VAL B CA 1
ATOM 1338 C C . VAL B 1 26 ? 2.943 4.781 8.289 1 98.38 26 VAL B C 1
ATOM 1340 O O . VAL B 1 26 ? 3.01 3.588 8.594 1 98.38 26 VAL B O 1
ATOM 1343 N N . ASN B 1 27 ? 2.023 5.293 7.457 1 98.5 27 ASN B N 1
ATOM 1344 C CA . ASN B 1 27 ? 1.229 4.398 6.625 1 98.5 27 ASN B CA 1
ATOM 1345 C C . ASN B 1 27 ? 2.074 3.754 5.527 1 98.5 27 ASN B C 1
ATOM 1347 O O . ASN B 1 27 ? 2.25 4.332 4.453 1 98.5 27 ASN B O 1
ATOM 1351 N N . ALA B 1 28 ? 2.615 2.617 5.809 1 98.06 28 ALA B N 1
ATOM 1352 C CA . ALA B 1 28 ? 3.471 1.874 4.891 1 98.06 28 ALA B CA 1
ATOM 1353 C C . ALA B 1 28 ? 3.006 0.427 4.754 1 98.06 28 ALA B C 1
ATOM 1355 O O . ALA B 1 28 ? 2.264 -0.075 5.602 1 98.06 28 ALA B O 1
ATOM 1356 N N . THR B 1 29 ? 3.352 -0.211 3.678 1 97.56 29 THR B N 1
ATOM 1357 C CA . THR B 1 29 ? 3.16 -1.652 3.566 1 97.56 29 THR B CA 1
ATOM 1358 C C . THR B 1 29 ? 4.059 -2.396 4.551 1 97.56 29 THR B C 1
ATOM 1360 O O . THR B 1 29 ? 4.988 -1.814 5.113 1 97.56 29 THR B O 1
ATOM 1363 N N . ILE B 1 30 ? 3.777 -3.656 4.668 1 95.75 30 ILE B N 1
ATOM 1364 C CA . ILE B 1 30 ? 4.598 -4.484 5.543 1 95.75 30 ILE B CA 1
ATOM 1365 C C . ILE B 1 30 ? 6.004 -4.609 4.965 1 95.75 30 ILE B C 1
ATOM 1367 O O . ILE B 1 30 ? 6.941 -5 5.668 1 95.75 30 ILE B O 1
ATOM 1371 N N . THR B 1 31 ? 6.23 -4.27 3.688 1 96.44 31 THR B N 1
ATOM 1372 C CA . THR B 1 31 ? 7.555 -4.242 3.072 1 96.44 31 THR B CA 1
ATOM 1373 C C . THR B 1 31 ? 8.234 -2.898 3.314 1 96.44 31 THR B C 1
ATOM 1375 O O . THR B 1 31 ? 9.383 -2.693 2.906 1 96.44 31 THR B O 1
ATOM 1378 N N . GLY B 1 32 ? 7.504 -1.947 3.871 1 97 32 GLY B N 1
ATOM 1379 C CA . GLY B 1 32 ? 8.078 -0.666 4.25 1 97 32 GLY B CA 1
ATOM 1380 C C . GLY B 1 32 ? 7.832 0.425 3.225 1 97 32 GLY B C 1
ATOM 1381 O O . GLY B 1 32 ? 8.344 1.537 3.359 1 97 32 GLY B O 1
ATOM 1382 N N . LEU B 1 33 ? 7.066 0.185 2.195 1 98.12 33 LEU B N 1
ATOM 1383 C CA . LEU B 1 33 ? 6.844 1.174 1.146 1 98.12 33 LEU B CA 1
ATOM 1384 C C . LEU B 1 33 ? 5.836 2.225 1.595 1 98.12 33 LEU B C 1
ATOM 1386 O O . LEU B 1 33 ? 4.703 1.894 1.948 1 98.12 33 LEU B O 1
ATOM 1390 N N . ALA B 1 34 ? 6.191 3.459 1.579 1 98.62 34 ALA B N 1
ATOM 1391 C CA . ALA B 1 34 ? 5.328 4.582 1.934 1 98.62 34 ALA B CA 1
ATOM 1392 C C . ALA B 1 34 ? 4.707 5.211 0.69 1 98.62 34 ALA B C 1
ATOM 1394 O O . ALA B 1 34 ? 5.262 5.113 -0.407 1 98.62 34 ALA B O 1
ATOM 1395 N N . LEU B 1 35 ? 3.561 5.859 0.846 1 98.75 35 LEU B N 1
ATOM 1396 C CA . LEU B 1 35 ? 2.887 6.668 -0.162 1 98.75 35 LEU B CA 1
ATOM 1397 C C . LEU B 1 35 ? 2.604 5.848 -1.417 1 98.75 35 LEU B C 1
ATOM 1399 O O . LEU B 1 35 ? 2.609 6.387 -2.527 1 98.75 35 LEU B O 1
ATOM 1403 N N . ARG B 1 36 ? 2.525 4.512 -1.226 1 97.94 36 ARG B N 1
ATOM 1404 C CA . ARG B 1 36 ? 2.262 3.57 -2.309 1 97.94 36 ARG B CA 1
ATOM 1405 C C . ARG B 1 36 ? 3.273 3.736 -3.438 1 97.94 36 ARG B C 1
ATOM 1407 O O . ARG B 1 36 ? 2.947 3.521 -4.605 1 97.94 36 ARG B O 1
ATOM 1414 N N . GLY B 1 37 ? 4.473 4.355 -3.184 1 98.44 37 GLY B N 1
ATOM 1415 C CA . GLY B 1 37 ? 5.555 4.457 -4.152 1 98.44 37 GLY B CA 1
ATOM 1416 C C . GLY B 1 37 ? 5.598 5.797 -4.859 1 98.44 37 GLY B C 1
ATOM 1417 O O . GLY B 1 37 ? 6.48 6.043 -5.684 1 98.44 37 GLY B O 1
ATOM 1418 N N . VAL B 1 38 ? 4.652 6.684 -4.527 1 98.75 38 VAL B N 1
ATOM 1419 C CA . VAL B 1 38 ? 4.66 8.016 -5.117 1 98.75 38 VAL B CA 1
ATOM 1420 C C . VAL B 1 38 ? 5.824 8.828 -4.547 1 98.75 38 VAL B C 1
ATOM 1422 O O . VAL B 1 38 ? 6.137 8.727 -3.355 1 98.75 38 VAL B O 1
ATOM 1425 N N . ASP B 1 39 ? 6.434 9.602 -5.367 1 98.94 39 ASP B N 1
ATOM 1426 C CA . ASP B 1 39 ? 7.488 10.539 -4.98 1 98.94 39 ASP B CA 1
ATOM 1427 C C . ASP B 1 39 ? 6.914 11.727 -4.211 1 98.94 39 ASP B C 1
ATOM 1429 O O . ASP B 1 39 ? 6.203 12.555 -4.781 1 98.94 39 ASP B O 1
ATOM 1433 N N . PRO B 1 40 ? 7.301 11.844 -2.959 1 98.88 40 PRO B N 1
ATOM 1434 C CA . PRO B 1 40 ? 6.688 12.922 -2.18 1 98.88 40 PRO B CA 1
ATOM 1435 C C . PRO B 1 40 ? 7.059 14.312 -2.697 1 98.88 40 PRO B C 1
ATOM 1437 O O . PRO B 1 40 ? 6.301 15.266 -2.518 1 98.88 40 PRO B O 1
ATOM 1440 N N . VAL B 1 41 ? 8.148 14.469 -3.352 1 98.88 41 VAL B N 1
ATOM 1441 C CA . VAL B 1 41 ? 8.641 15.773 -3.799 1 98.88 41 VAL B CA 1
ATOM 1442 C C . VAL B 1 41 ? 7.754 16.312 -4.918 1 98.88 41 VAL B C 1
ATOM 1444 O O . VAL B 1 41 ? 7.566 17.516 -5.043 1 98.88 41 VAL B O 1
ATOM 1447 N N . THR B 1 42 ? 7.09 15.453 -5.602 1 98.88 42 THR B N 1
ATOM 1448 C CA . THR B 1 42 ? 6.395 15.859 -6.816 1 98.88 42 THR B CA 1
ATOM 1449 C C . THR B 1 42 ? 5.129 16.641 -6.477 1 98.88 42 THR B C 1
ATOM 1451 O O . THR B 1 42 ? 4.668 17.469 -7.273 1 98.88 42 THR B O 1
ATOM 1454 N N . TYR B 1 43 ? 4.57 16.422 -5.324 1 98.69 43 TYR B N 1
ATOM 1455 C CA . TYR B 1 43 ? 3.416 17.203 -4.906 1 98.69 43 TYR B CA 1
ATOM 1456 C C . TYR B 1 43 ? 3.746 18.688 -4.887 1 98.69 43 TYR B C 1
ATOM 1458 O O . TYR B 1 43 ? 2.871 19.531 -5.113 1 98.69 43 TYR B O 1
ATOM 1466 N N . PHE B 1 44 ? 4.953 19.031 -4.629 1 98.56 44 PHE B N 1
ATOM 1467 C CA . PHE B 1 44 ? 5.371 20.406 -4.355 1 98.56 44 PHE B CA 1
ATOM 1468 C C . PHE B 1 44 ? 5.992 21.031 -5.59 1 98.56 44 PHE B C 1
ATOM 1470 O O . PHE B 1 44 ? 6.047 22.266 -5.707 1 98.56 44 PHE B O 1
ATOM 1477 N N . THR B 1 45 ? 6.531 20.234 -6.445 1 95.69 45 THR B N 1
ATOM 1478 C CA . THR B 1 45 ? 7.297 20.781 -7.562 1 95.69 45 THR B CA 1
ATOM 1479 C C . THR B 1 45 ? 6.473 20.75 -8.852 1 95.69 45 THR B C 1
ATOM 1481 O O . THR B 1 45 ? 6.551 21.656 -9.664 1 95.69 45 THR B O 1
ATOM 1484 N N . ASN B 1 46 ? 5.699 19.656 -9.07 1 89.69 46 ASN B N 1
ATOM 1485 C CA . ASN B 1 46 ? 4.965 19.469 -10.312 1 89.69 46 ASN B CA 1
ATOM 1486 C C . ASN B 1 46 ? 3.461 19.641 -10.109 1 89.69 46 ASN B C 1
ATOM 1488 O O . ASN B 1 46 ? 2.688 19.547 -11.07 1 89.69 46 ASN B O 1
ATOM 1492 N N . GLY B 1 47 ? 3.076 19.75 -8.969 1 91 47 GLY B N 1
ATOM 1493 C CA . GLY B 1 47 ? 1.677 19.969 -8.648 1 91 47 GLY B CA 1
ATOM 1494 C C . GLY B 1 47 ? 0.817 18.734 -8.828 1 91 47 GLY B C 1
ATOM 1495 O O . GLY B 1 47 ? -0.404 18.844 -8.969 1 91 47 GLY B O 1
ATOM 1496 N N . ALA B 1 48 ? 1.435 17.625 -8.992 1 96.19 48 ALA B N 1
ATOM 1497 C CA . ALA B 1 48 ? 0.726 16.359 -9.125 1 96.19 48 ALA B CA 1
ATOM 1498 C C . ALA B 1 48 ? 1.595 15.195 -8.648 1 96.19 48 ALA B C 1
ATOM 1500 O O . ALA B 1 48 ? 2.82 15.234 -8.789 1 96.19 48 ALA B O 1
ATOM 1501 N N . PRO B 1 49 ? 0.974 14.172 -8.102 1 98.56 49 PRO B N 1
ATOM 1502 C CA . PRO B 1 49 ? 1.747 12.984 -7.719 1 98.56 49 PRO B CA 1
ATOM 1503 C C . PRO B 1 49 ? 2.312 12.234 -8.922 1 98.56 49 PRO B C 1
ATOM 1505 O O . PRO B 1 49 ? 1.632 12.094 -9.945 1 98.56 49 PRO B O 1
ATOM 1508 N N . GLN B 1 50 ? 3.504 11.812 -8.805 1 98.69 50 GLN B N 1
ATOM 1509 C CA . GLN B 1 50 ? 4.16 10.938 -9.773 1 98.69 50 GLN B CA 1
ATOM 1510 C C . GLN B 1 50 ? 4.816 9.742 -9.094 1 98.69 50 GLN B C 1
ATOM 1512 O O . GLN B 1 50 ? 5.445 9.891 -8.047 1 98.69 50 GLN B O 1
ATOM 1517 N N . ASP B 1 51 ? 4.641 8.594 -9.734 1 98.12 51 ASP B N 1
ATOM 1518 C CA . ASP B 1 51 ? 5.254 7.391 -9.18 1 98.12 51 ASP B CA 1
ATOM 1519 C C . ASP B 1 51 ? 6.777 7.488 -9.203 1 98.12 51 ASP B C 1
ATOM 1521 O O . ASP B 1 51 ? 7.355 7.941 -10.195 1 98.12 51 ASP B O 1
ATOM 1525 N N . GLY B 1 52 ? 7.41 7.086 -8.094 1 98.62 52 GLY B N 1
ATOM 1526 C CA . GLY B 1 52 ? 8.859 7.008 -8.062 1 98.62 52 GLY B CA 1
ATOM 1527 C C . GLY B 1 52 ? 9.406 5.742 -8.695 1 98.62 52 GLY B C 1
ATOM 1528 O O . GLY B 1 52 ? 8.633 4.883 -9.133 1 98.62 52 GLY B O 1
ATOM 1529 N N . ASP B 1 53 ? 10.68 5.75 -8.758 1 98.31 53 ASP B N 1
ATOM 1530 C CA . ASP B 1 53 ? 11.422 4.613 -9.289 1 98.31 53 ASP B CA 1
ATOM 1531 C C . ASP B 1 53 ? 11.914 3.701 -8.172 1 98.31 53 ASP B C 1
ATOM 1533 O O . ASP B 1 53 ? 12.461 4.176 -7.172 1 98.31 53 ASP B O 1
ATOM 1537 N N . PHE B 1 54 ? 11.727 2.342 -8.305 1 96.69 54 PHE B N 1
ATOM 1538 C CA . PHE B 1 54 ? 12.117 1.396 -7.27 1 96.69 54 PHE B CA 1
ATOM 1539 C C . PHE B 1 54 ? 13.617 1.486 -6.996 1 96.69 54 PHE B C 1
ATOM 1541 O O . PHE B 1 54 ? 14.078 1.099 -5.922 1 96.69 54 PHE B O 1
ATOM 1548 N N . SER B 1 55 ? 14.359 1.985 -7.945 1 97.75 55 SER B N 1
ATOM 1549 C CA . SER B 1 55 ? 15.812 2.018 -7.816 1 97.75 55 SER B CA 1
ATOM 1550 C C . SER B 1 55 ? 16.297 3.344 -7.23 1 97.75 55 SER B C 1
ATOM 1552 O O . SER B 1 55 ? 17.484 3.52 -6.957 1 97.75 55 SER B O 1
ATOM 1554 N N . ILE B 1 56 ? 15.453 4.316 -7.062 1 98.81 56 ILE B N 1
ATOM 1555 C CA . ILE B 1 56 ? 15.789 5.605 -6.469 1 98.81 56 ILE B CA 1
ATOM 1556 C C . ILE B 1 56 ? 14.977 5.816 -5.195 1 98.81 56 ILE B C 1
ATOM 1558 O O . ILE B 1 56 ? 13.844 6.289 -5.246 1 98.81 56 ILE B O 1
ATOM 1562 N N . THR B 1 57 ? 15.625 5.492 -4.066 1 98.69 57 THR B N 1
ATOM 1563 C CA . THR B 1 57 ? 14.875 5.445 -2.816 1 98.69 57 THR B CA 1
ATOM 1564 C C . THR B 1 57 ? 15.648 6.133 -1.695 1 98.69 57 THR B C 1
ATOM 1566 O O . THR B 1 57 ? 16.844 6.406 -1.837 1 98.69 57 THR B O 1
ATOM 1569 N N . GLU B 1 58 ? 15.016 6.48 -0.704 1 98.69 58 GLU B N 1
ATOM 1570 C CA . GLU B 1 58 ? 15.539 6.914 0.587 1 98.69 58 GLU B CA 1
ATOM 1571 C C . GLU B 1 58 ? 14.695 6.375 1.737 1 98.69 58 GLU B C 1
ATOM 1573 O O . GLU B 1 58 ? 13.461 6.387 1.667 1 98.69 58 GLU B O 1
ATOM 1578 N N . VAL B 1 59 ? 15.344 5.844 2.76 1 98 59 VAL B N 1
ATOM 1579 C CA . VAL B 1 59 ? 14.641 5.387 3.953 1 98 59 VAL B CA 1
ATOM 1580 C C . VAL B 1 59 ? 14.555 6.523 4.969 1 98 59 VAL B C 1
ATOM 1582 O O . VAL B 1 59 ? 15.547 7.211 5.227 1 98 59 VAL B O 1
ATOM 1585 N N . HIS B 1 60 ? 13.438 6.801 5.422 1 97.88 60 HIS B N 1
ATOM 1586 C CA . HIS B 1 60 ? 13.188 7.77 6.484 1 97.88 60 HIS B CA 1
ATOM 1587 C C . HIS B 1 60 ? 12.219 7.211 7.523 1 97.88 60 HIS B C 1
ATOM 1589 O O . HIS B 1 60 ? 11.117 6.777 7.18 1 97.88 60 HIS B O 1
ATOM 1595 N N . ASN B 1 61 ? 12.656 7.164 8.805 1 94.25 61 ASN B N 1
ATOM 1596 C CA . ASN B 1 61 ? 11.852 6.633 9.898 1 94.25 61 ASN B CA 1
ATOM 1597 C C . ASN B 1 61 ? 11.359 5.219 9.594 1 94.25 61 ASN B C 1
ATOM 1599 O O . ASN B 1 61 ? 10.18 4.918 9.758 1 94.25 61 ASN B O 1
ATOM 1603 N N . GLY B 1 62 ? 12.141 4.473 8.969 1 95.12 62 GLY B N 1
ATOM 1604 C CA . GLY B 1 62 ? 11.891 3.057 8.742 1 95.12 62 GLY B CA 1
ATOM 1605 C C . GLY B 1 62 ? 11.07 2.787 7.496 1 95.12 62 GLY B C 1
ATOM 1606 O O . GLY B 1 62 ? 10.844 1.63 7.129 1 95.12 62 GLY B O 1
ATOM 1607 N N . ALA B 1 63 ? 10.641 3.807 6.867 1 97.69 63 ALA B N 1
ATOM 1608 C CA . ALA B 1 63 ? 9.844 3.648 5.652 1 97.69 63 ALA B CA 1
ATOM 1609 C C . ALA B 1 63 ? 10.664 4.008 4.414 1 97.69 63 ALA B C 1
ATOM 1611 O O . ALA B 1 63 ? 11.508 4.902 4.457 1 97.69 63 ALA B O 1
ATOM 1612 N N . THR B 1 64 ? 10.383 3.359 3.35 1 98.31 64 THR B N 1
ATOM 1613 C CA . THR B 1 64 ? 11.055 3.607 2.078 1 98.31 64 THR B CA 1
ATOM 1614 C C . THR B 1 64 ? 10.219 4.531 1.195 1 98.31 64 THR B C 1
ATOM 1616 O O . THR B 1 64 ? 9.039 4.266 0.954 1 98.31 64 THR B O 1
ATOM 1619 N N . TYR B 1 65 ? 10.828 5.594 0.782 1 98.88 65 TYR B N 1
ATOM 1620 C CA . TYR B 1 65 ? 10.234 6.52 -0.18 1 98.88 65 TYR B CA 1
ATOM 1621 C C . TYR B 1 65 ? 10.93 6.41 -1.534 1 98.88 65 TYR B C 1
ATOM 1623 O O . TYR B 1 65 ? 12.148 6.266 -1.604 1 98.88 65 TYR B O 1
ATOM 1631 N N . ARG B 1 66 ? 10.117 6.473 -2.596 1 98.81 66 ARG B N 1
ATOM 1632 C CA . ARG B 1 66 ? 10.641 6.41 -3.955 1 98.81 66 ARG B CA 1
ATOM 1633 C C . ARG B 1 66 ? 10.609 7.781 -4.617 1 98.81 66 ARG B C 1
ATOM 1635 O O . ARG B 1 66 ? 9.805 8.641 -4.246 1 98.81 66 ARG B O 1
ATOM 1642 N N . PHE B 1 67 ? 11.539 7.887 -5.629 1 98.94 67 PHE B N 1
ATOM 1643 C CA . PHE B 1 67 ? 11.664 9.188 -6.273 1 98.94 67 PHE B CA 1
ATOM 1644 C C . PHE B 1 67 ? 11.773 9.031 -7.785 1 98.94 67 PHE B C 1
ATOM 1646 O O . PHE B 1 67 ? 12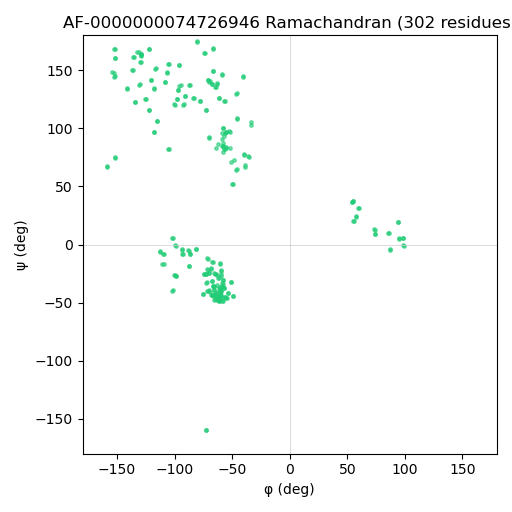.305 8.039 -8.281 1 98.94 67 PHE B O 1
ATOM 1653 N N . VAL B 1 68 ? 11.281 10.055 -8.492 1 98.56 68 VAL B N 1
ATOM 1654 C CA . VAL B 1 68 ? 11.289 10.055 -9.953 1 98.56 68 VAL B CA 1
ATOM 1655 C C . VAL B 1 68 ? 12.719 10.273 -10.453 1 98.56 68 VAL B C 1
ATOM 1657 O O . VAL B 1 68 ? 13.062 9.836 -11.555 1 98.56 68 VAL B O 1
ATOM 1660 N N . SER B 1 69 ? 13.523 10.93 -9.602 1 98.69 69 SER B N 1
ATOM 1661 C CA . SER B 1 69 ? 14.891 11.242 -9.984 1 98.69 69 SER B CA 1
ATOM 1662 C C . SER B 1 69 ? 15.805 11.32 -8.758 1 98.69 69 SER B C 1
ATOM 1664 O O . SER B 1 69 ? 15.32 11.477 -7.633 1 98.69 69 SER B O 1
ATOM 1666 N N . GLU B 1 70 ? 17.062 11.203 -9 1 98.81 70 GLU B N 1
ATOM 1667 C CA . GLU B 1 70 ? 18.031 11.383 -7.926 1 98.81 70 GLU B CA 1
ATOM 1668 C C . GLU B 1 70 ? 17.984 12.797 -7.367 1 98.81 70 GLU B C 1
ATOM 1670 O O . GLU B 1 70 ? 18.188 13.008 -6.168 1 98.81 70 GLU B O 1
ATOM 1675 N N . ALA B 1 71 ? 17.719 13.734 -8.266 1 98.75 71 ALA B N 1
ATOM 1676 C CA . ALA B 1 71 ? 17.594 15.109 -7.801 1 98.75 71 ALA B CA 1
ATOM 1677 C C . ALA B 1 71 ? 16.453 15.242 -6.789 1 98.75 71 ALA B C 1
ATOM 1679 O O . ALA B 1 71 ? 16.609 15.898 -5.758 1 98.75 71 ALA B O 1
ATOM 1680 N N . ASN B 1 72 ? 15.312 14.617 -7.035 1 98.81 72 ASN B N 1
ATOM 1681 C CA . ASN B 1 72 ? 14.203 14.625 -6.086 1 98.81 72 ASN B CA 1
ATOM 1682 C C . ASN B 1 72 ? 14.594 13.977 -4.762 1 98.81 72 ASN B C 1
ATOM 1684 O O . ASN B 1 72 ? 14.281 14.5 -3.691 1 98.81 72 ASN B O 1
ATOM 1688 N N . ARG B 1 73 ? 15.219 12.789 -4.852 1 98.94 73 ARG B N 1
ATOM 1689 C CA . ARG B 1 73 ? 15.68 12.117 -3.646 1 98.94 73 ARG B CA 1
ATOM 1690 C C . ARG B 1 73 ? 16.562 13.031 -2.809 1 98.94 73 ARG B C 1
ATOM 1692 O O . ARG B 1 73 ? 16.422 13.102 -1.588 1 98.94 73 ARG B O 1
ATOM 1699 N N . ASP B 1 74 ? 17.453 13.773 -3.477 1 98.81 74 ASP B N 1
ATOM 1700 C CA . ASP B 1 74 ? 18.391 14.641 -2.768 1 98.81 74 ASP B CA 1
ATOM 1701 C C . ASP B 1 74 ? 17.672 15.82 -2.123 1 98.81 74 ASP B C 1
ATOM 1703 O O . ASP B 1 74 ? 18.047 16.25 -1.028 1 98.81 74 ASP B O 1
ATOM 1707 N N . LEU B 1 75 ? 16.719 16.375 -2.84 1 98.69 75 LEU B N 1
ATOM 1708 C CA . LEU B 1 75 ? 15.891 17.422 -2.238 1 98.69 75 LEU B CA 1
ATOM 1709 C C . LEU B 1 75 ? 15.234 16.922 -0.959 1 98.69 75 LEU B C 1
ATOM 1711 O O . LEU B 1 75 ? 15.242 17.609 0.063 1 98.69 75 LEU B O 1
ATOM 1715 N N . PHE B 1 76 ? 14.688 15.742 -0.982 1 98.94 76 PHE B N 1
ATOM 1716 C CA . PHE B 1 76 ? 14.039 15.141 0.176 1 98.94 76 PHE B CA 1
ATOM 1717 C C . PHE B 1 76 ? 15.031 14.953 1.317 1 98.94 76 PHE B C 1
ATOM 1719 O O . PHE B 1 76 ? 14.742 15.312 2.463 1 98.94 76 PHE B O 1
ATOM 1726 N N . LYS B 1 77 ? 16.125 14.398 0.993 1 98.75 77 LYS B N 1
ATOM 1727 C CA . LYS B 1 77 ? 17.141 14.125 2.006 1 98.75 77 LYS B CA 1
ATOM 1728 C C . LYS B 1 77 ? 17.547 15.406 2.732 1 98.75 77 LYS B C 1
ATOM 1730 O O . LYS B 1 77 ? 17.859 15.375 3.926 1 98.75 77 LYS B O 1
ATOM 1735 N N . GLN B 1 78 ? 17.609 16.453 2.002 1 98.38 78 GLN B N 1
ATOM 1736 C CA . GLN B 1 78 ? 18.047 17.734 2.572 1 98.38 78 GLN B CA 1
ATOM 1737 C C . GLN B 1 78 ? 17.031 18.25 3.592 1 98.38 78 GLN B C 1
ATOM 1739 O O . GLN B 1 78 ? 17.406 18.891 4.57 1 98.38 78 GLN B O 1
ATOM 1744 N N . ASN B 1 79 ? 15.766 18.031 3.367 1 98.38 79 ASN B N 1
ATOM 1745 C CA . ASN B 1 79 ? 14.711 18.484 4.262 1 98.38 79 ASN B CA 1
ATOM 1746 C C . ASN B 1 79 ? 13.477 17.578 4.18 1 98.38 79 ASN B C 1
ATOM 1748 O O . ASN B 1 79 ? 12.438 18 3.668 1 98.38 79 ASN B O 1
ATOM 1752 N N . PRO B 1 80 ? 13.555 16.422 4.75 1 98.62 80 PRO B N 1
ATOM 1753 C CA . PRO B 1 80 ? 12.445 15.461 4.629 1 98.62 80 PRO B CA 1
ATOM 1754 C C . PRO B 1 80 ? 11.125 16.016 5.156 1 98.62 80 PRO B C 1
ATOM 1756 O O . PRO B 1 80 ? 10.07 15.781 4.566 1 98.62 80 PRO B O 1
ATOM 1759 N N . GLU B 1 81 ? 11.164 16.812 6.227 1 98.12 81 GLU B N 1
ATOM 1760 C CA . GLU B 1 81 ? 9.945 17.281 6.887 1 98.12 81 GLU B CA 1
ATOM 1761 C C . GLU B 1 81 ? 9.125 18.172 5.953 1 98.12 81 GLU B C 1
ATOM 1763 O O . GLU B 1 81 ? 7.902 18.25 6.09 1 98.12 81 GLU B O 1
ATOM 1768 N N . LYS B 1 82 ? 9.789 18.766 5.043 1 98.31 82 LYS B N 1
ATOM 1769 C CA . LYS B 1 82 ? 9.102 19.609 4.066 1 98.31 82 LYS B CA 1
ATOM 1770 C C . LYS B 1 82 ? 8.211 18.766 3.154 1 98.31 82 LYS B C 1
ATOM 1772 O O . LYS B 1 82 ? 7.156 19.234 2.713 1 98.31 82 LYS B O 1
ATOM 1777 N N . TYR B 1 83 ? 8.57 17.516 2.869 1 98.81 83 TYR B N 1
ATOM 1778 C CA . TYR B 1 83 ? 7.945 16.781 1.782 1 98.81 83 TYR B CA 1
ATOM 1779 C C . TYR B 1 83 ? 7.082 15.648 2.324 1 98.81 83 TYR B C 1
ATOM 1781 O O . TYR B 1 83 ? 6.23 15.109 1.609 1 98.81 83 TYR B O 1
ATOM 1789 N N . LEU B 1 84 ? 7.289 15.289 3.602 1 98.81 84 LEU B N 1
ATOM 1790 C CA . LEU B 1 84 ? 6.531 14.195 4.195 1 98.81 84 LEU B CA 1
ATOM 1791 C C . LEU B 1 84 ? 5.066 14.578 4.367 1 98.81 84 LEU B C 1
ATOM 1793 O O . LEU B 1 84 ? 4.758 15.711 4.742 1 98.81 84 LEU B O 1
ATOM 1797 N N . PRO B 1 85 ? 4.176 13.617 4.094 1 98.88 85 PRO B N 1
ATOM 1798 C CA . PRO B 1 85 ? 2.771 13.906 4.395 1 98.88 85 PRO B CA 1
ATOM 1799 C C . PRO B 1 85 ? 2.504 14.039 5.895 1 98.88 85 PRO B C 1
ATOM 1801 O O . PRO B 1 85 ? 3.176 13.398 6.707 1 98.88 85 PRO B O 1
ATOM 1804 N N . ALA B 1 86 ? 1.545 14.867 6.184 1 98.88 86 ALA B N 1
ATOM 1805 C CA . ALA B 1 86 ? 1.063 14.961 7.559 1 98.88 86 ALA B CA 1
ATOM 1806 C C . ALA B 1 86 ? 0.553 13.609 8.047 1 98.88 86 ALA B C 1
ATOM 1808 O O . ALA B 1 86 ? 0.104 12.781 7.254 1 98.88 86 ALA B O 1
ATOM 1809 N N . TYR B 1 87 ? 0.74 13.359 9.305 1 98.88 87 TYR B N 1
ATOM 1810 C CA . TYR B 1 87 ? 0.193 12.227 10.047 1 98.88 87 TYR B CA 1
ATOM 1811 C C . TYR B 1 87 ? 0.664 10.906 9.445 1 98.88 87 TYR B C 1
ATOM 1813 O O . TYR B 1 87 ? -0.107 9.953 9.352 1 98.88 87 TYR B O 1
ATOM 1821 N N . GLY B 1 88 ? 1.854 10.93 8.898 1 98.62 88 GLY B N 1
ATOM 1822 C CA . GLY B 1 88 ? 2.465 9.703 8.414 1 98.62 88 GLY B CA 1
ATOM 1823 C C . GLY B 1 88 ? 1.854 9.195 7.125 1 98.62 88 GLY B C 1
ATOM 1824 O O . GLY B 1 88 ? 2.107 8.062 6.715 1 98.62 88 GLY B O 1
ATOM 1825 N N . GLY B 1 89 ? 0.995 9.953 6.457 1 98.88 89 GLY B N 1
ATOM 1826 C CA . GLY B 1 89 ? 0.355 9.547 5.215 1 98.88 89 GLY B CA 1
ATOM 1827 C C . GLY B 1 89 ? -1.018 8.93 5.43 1 98.88 89 GLY B C 1
ATOM 1828 O O . GLY B 1 89 ? -1.643 8.453 4.48 1 98.88 89 GLY B O 1
ATOM 1829 N N . PHE B 1 90 ? -1.481 8.953 6.684 1 98.88 90 PHE B N 1
ATOM 1830 C CA . PHE B 1 90 ? -2.852 8.539 6.973 1 98.88 90 PHE B CA 1
ATOM 1831 C C . PHE B 1 90 ? -3.84 9.609 6.523 1 98.88 90 PHE B C 1
ATOM 1833 O O . PHE B 1 90 ? -3.455 10.75 6.27 1 98.88 90 PHE B O 1
ATOM 1840 N N . CYS B 1 91 ? -5.086 9.211 6.441 1 98.88 91 CYS B N 1
ATOM 1841 C CA . CYS B 1 91 ? -6.16 10.133 6.086 1 98.88 91 CYS B CA 1
ATOM 1842 C C . CYS B 1 91 ? -6.27 11.258 7.102 1 98.88 91 CYS B C 1
ATOM 1844 O O . CYS B 1 91 ? -6.438 11.016 8.297 1 98.88 91 CYS B O 1
ATOM 1846 N N . ALA B 1 92 ? -6.223 12.469 6.621 1 98.94 92 ALA B N 1
ATOM 1847 C CA . ALA B 1 92 ? -6.281 13.641 7.488 1 98.94 92 ALA B CA 1
ATOM 1848 C C . ALA B 1 92 ? -7.629 13.734 8.195 1 98.94 92 ALA B C 1
ATOM 1850 O O . ALA B 1 92 ? -7.688 14.023 9.398 1 98.94 92 ALA B O 1
ATOM 1851 N N . PHE B 1 93 ? -8.727 13.477 7.484 1 98.94 93 PHE B N 1
ATOM 1852 C CA . PHE B 1 93 ? -10.047 13.516 8.109 1 98.94 93 PHE B CA 1
ATOM 1853 C C . PHE B 1 93 ? -10.164 12.438 9.188 1 98.94 93 PHE B C 1
ATOM 1855 O O . PHE B 1 93 ? -10.648 12.703 10.289 1 98.94 93 PHE B O 1
ATOM 1862 N N . GLY B 1 94 ? -9.719 11.211 8.867 1 98.88 94 GLY B N 1
ATOM 1863 C CA . GLY B 1 94 ? -9.711 10.156 9.867 1 98.88 94 GLY B CA 1
ATOM 1864 C C . GLY B 1 94 ? -8.945 10.539 11.125 1 98.88 94 GLY B C 1
ATOM 1865 O O . GLY B 1 94 ? -9.406 10.297 12.234 1 98.88 94 GLY B O 1
ATOM 1866 N N . THR B 1 95 ? -7.762 11.109 10.836 1 98.94 95 THR B N 1
ATOM 1867 C CA . THR B 1 95 ? -6.953 11.539 11.977 1 98.94 95 THR B CA 1
ATOM 1868 C C . THR B 1 95 ? -7.703 12.562 12.82 1 98.94 95 THR B C 1
ATOM 1870 O O . THR B 1 95 ? -7.637 12.523 14.047 1 98.94 95 THR B O 1
ATOM 1873 N N . ALA B 1 96 ? -8.406 13.461 12.227 1 98.88 96 ALA B N 1
ATOM 1874 C CA . ALA B 1 96 ? -9.203 14.453 12.953 1 98.88 96 ALA B CA 1
ATOM 1875 C C . ALA B 1 96 ? -10.289 13.773 13.789 1 98.88 96 ALA B C 1
ATOM 1877 O O . ALA B 1 96 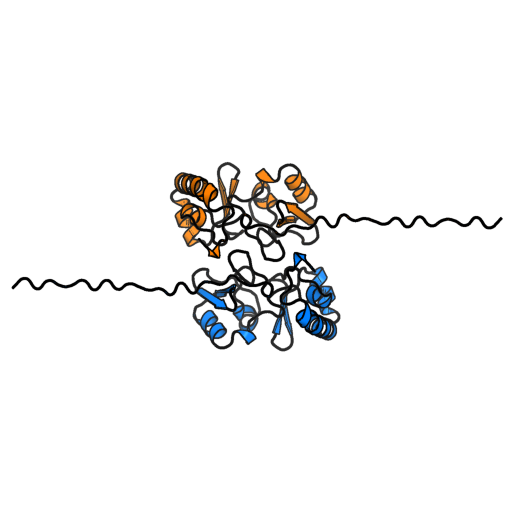? -10.727 14.32 14.805 1 98.88 96 ALA B O 1
ATOM 1878 N N . MET B 1 97 ? -10.766 12.641 13.375 1 98.56 97 MET B N 1
ATOM 1879 C CA . MET B 1 97 ? -11.781 11.883 14.102 1 98.56 97 MET B CA 1
ATOM 1880 C C . MET B 1 97 ? -11.141 10.953 15.117 1 98.56 97 MET B C 1
ATOM 1882 O O . MET B 1 97 ? -11.836 10.203 15.812 1 98.56 97 MET B O 1
ATOM 1886 N N . GLY B 1 98 ? -9.82 10.867 15.141 1 98.62 98 GLY B N 1
ATOM 1887 C CA . GLY B 1 98 ? -9.109 10.094 16.156 1 98.62 98 GLY B CA 1
ATOM 1888 C C . GLY B 1 98 ? -8.797 8.68 15.703 1 98.62 98 GLY B C 1
ATOM 1889 O O . GLY B 1 98 ? -8.586 7.797 16.531 1 98.62 98 GLY B O 1
ATOM 1890 N N . VAL B 1 99 ? -8.812 8.391 14.414 1 98.44 99 VAL B N 1
ATOM 1891 C CA . VAL B 1 99 ? -8.5 7.059 13.906 1 98.44 99 VAL B CA 1
ATOM 1892 C C . VAL B 1 99 ? -7.457 7.152 12.805 1 98.44 99 VAL B C 1
ATOM 1894 O O . VAL B 1 99 ? -7.176 8.242 12.297 1 98.44 99 VAL B O 1
ATOM 1897 N N . LYS B 1 100 ? -6.852 6.043 12.492 1 98.38 100 LYS B N 1
ATOM 1898 C CA . LYS B 1 100 ? -5.887 5.922 11.398 1 98.38 100 LYS B CA 1
ATOM 1899 C C . LYS B 1 100 ? -6.41 4.992 10.305 1 98.38 100 LYS B C 1
ATOM 1901 O O . LYS B 1 100 ? -6.508 3.779 10.508 1 98.38 100 LYS B O 1
ATOM 1906 N N . VAL B 1 101 ? -6.809 5.555 9.203 1 98.12 101 VAL B N 1
ATOM 1907 C CA . VAL B 1 101 ? -7.188 4.836 7.984 1 98.12 101 VAL B CA 1
ATOM 1908 C C . VAL B 1 101 ? -6.316 5.305 6.82 1 98.12 101 VAL B C 1
ATOM 1910 O O . VAL B 1 101 ? -5.547 6.258 6.953 1 98.12 101 VAL B O 1
ATOM 1913 N N . ASP B 1 102 ? -6.379 4.598 5.75 1 98 102 ASP B N 1
ATOM 1914 C CA . ASP B 1 102 ? -5.457 4.809 4.637 1 98 102 ASP B CA 1
ATOM 1915 C C . ASP B 1 102 ? -5.637 6.203 4.035 1 98 102 ASP B C 1
ATOM 1917 O O . ASP B 1 102 ? -6.754 6.719 3.969 1 98 102 ASP B O 1
ATOM 1921 N N . GLY B 1 103 ? -4.562 6.824 3.717 1 98.75 103 GLY B N 1
ATOM 1922 C CA . GLY B 1 103 ? -4.574 7.977 2.83 1 98.75 103 GLY B CA 1
ATOM 1923 C C . GLY B 1 103 ? -4.277 7.621 1.386 1 98.75 103 GLY B C 1
ATOM 1924 O O . GLY B 1 103 ? -3.361 6.844 1.107 1 98.75 103 GLY B O 1
ATOM 1925 N N . ASP B 1 104 ? -5.012 8.172 0.505 1 98.56 104 ASP B N 1
ATOM 1926 C CA . ASP B 1 104 ? -4.801 7.961 -0.924 1 98.56 104 ASP B CA 1
ATOM 1927 C C . ASP B 1 104 ? -3.881 9.031 -1.504 1 98.56 104 ASP B C 1
ATOM 1929 O O . ASP B 1 104 ? -4.215 10.219 -1.49 1 98.56 104 ASP B O 1
ATOM 1933 N N . PRO B 1 105 ? -2.721 8.617 -2.088 1 98.69 105 PRO B N 1
ATOM 1934 C CA . PRO B 1 105 ? -1.783 9.617 -2.617 1 98.69 105 PRO B CA 1
ATOM 1935 C C . PRO B 1 105 ? -2.395 10.469 -3.723 1 98.69 105 PRO B C 1
ATOM 1937 O O . PRO B 1 105 ? -1.872 11.547 -4.039 1 98.69 105 PRO B O 1
ATOM 1940 N N . ASP B 1 106 ? -3.5 10.047 -4.293 1 97.94 106 ASP B N 1
ATOM 1941 C CA . ASP B 1 106 ? -4.137 10.828 -5.355 1 97.94 106 ASP B CA 1
ATOM 1942 C C . ASP B 1 106 ? -5.105 11.852 -4.777 1 97.94 106 ASP B C 1
ATOM 1944 O O . ASP B 1 106 ? -5.562 12.75 -5.488 1 97.94 106 ASP B O 1
ATOM 1948 N N . LEU B 1 107 ? -5.504 11.664 -3.58 1 98.56 107 LEU B N 1
ATOM 1949 C CA . LEU B 1 107 ? -6.414 12.578 -2.898 1 98.56 107 LEU B CA 1
ATOM 1950 C C . LEU B 1 107 ? -5.668 13.43 -1.873 1 98.56 107 LEU B C 1
ATOM 1952 O O . LEU B 1 107 ? -5.727 13.156 -0.673 1 98.56 107 LEU B O 1
ATOM 1956 N N . TRP B 1 108 ? -5.059 14.477 -2.402 1 98.69 108 TRP B N 1
ATOM 1957 C CA . TRP B 1 108 ? -4.09 15.25 -1.629 1 98.69 108 TRP B CA 1
ATOM 1958 C C . TRP B 1 108 ? -4.418 16.734 -1.678 1 98.69 108 TRP B C 1
ATOM 1960 O O . TRP B 1 108 ? -5.195 17.188 -2.527 1 98.69 108 TRP B O 1
ATOM 1970 N N . LYS B 1 109 ? -3.846 17.453 -0.763 1 98.5 109 LYS B N 1
ATOM 1971 C CA . LYS B 1 109 ? -3.811 18.906 -0.734 1 98.5 109 LYS B CA 1
ATOM 1972 C C . LYS B 1 109 ? -2.582 19.406 0.016 1 98.5 109 LYS B C 1
ATOM 1974 O O . LYS B 1 109 ? -2.131 18.781 0.975 1 98.5 109 LYS B O 1
ATOM 1979 N N . ILE B 1 110 ? -2.049 20.516 -0.473 1 98.69 110 ILE B N 1
ATOM 1980 C CA . ILE B 1 110 ? -1.043 21.25 0.291 1 98.69 110 ILE B CA 1
ATOM 1981 C C . ILE B 1 110 ? -1.693 22.438 0.995 1 98.69 110 ILE B C 1
ATOM 1983 O O . ILE B 1 110 ? -2.338 23.266 0.354 1 98.69 110 ILE B O 1
ATOM 1987 N N . VAL B 1 111 ? -1.625 22.484 2.242 1 98.62 111 VAL B N 1
ATOM 1988 C CA . VAL B 1 111 ? -2.111 23.578 3.066 1 98.62 111 VAL B CA 1
ATOM 1989 C C . VAL B 1 111 ? -0.965 24.141 3.904 1 98.62 111 VAL B C 1
ATOM 1991 O O . VAL B 1 111 ? -0.372 23.438 4.719 1 98.62 111 VAL B O 1
ATOM 1994 N N . ASP B 1 112 ? -0.617 25.391 3.641 1 97.69 112 ASP B N 1
ATOM 1995 C CA . ASP B 1 112 ? 0.467 26.062 4.352 1 97.69 112 ASP B CA 1
ATOM 1996 C C . ASP B 1 112 ? 1.76 25.25 4.27 1 97.69 112 ASP B C 1
ATOM 1998 O O . ASP B 1 112 ? 2.438 25.062 5.281 1 97.69 112 ASP B O 1
ATOM 2002 N N . GLY B 1 113 ? 2.002 24.656 3.178 1 97.88 113 GLY B N 1
ATOM 2003 C CA . GLY B 1 113 ? 3.262 23.984 2.883 1 97.88 113 GLY B CA 1
ATOM 2004 C C . GLY B 1 113 ? 3.311 22.562 3.379 1 97.88 113 GLY B C 1
ATOM 2005 O O . GLY B 1 113 ? 4.367 21.922 3.355 1 97.88 113 GLY B O 1
ATOM 2006 N N . LYS B 1 114 ? 2.191 22.062 3.807 1 98.69 114 LYS B N 1
ATOM 2007 C CA . LYS B 1 114 ? 2.141 20.703 4.328 1 98.69 114 LYS B CA 1
ATOM 2008 C C . LYS B 1 114 ? 1.23 19.828 3.479 1 98.69 114 LYS B C 1
ATOM 2010 O O . LYS B 1 114 ? 0.142 20.25 3.084 1 98.69 114 LYS B O 1
ATOM 2015 N N . LEU B 1 115 ? 1.696 18.625 3.154 1 98.88 115 LEU B N 1
ATOM 2016 C CA . LEU B 1 115 ? 0.952 17.672 2.344 1 98.88 115 LEU B CA 1
ATOM 2017 C C . LEU B 1 115 ? -0.022 16.875 3.205 1 98.88 115 LEU B C 1
ATOM 2019 O O . LEU B 1 115 ? 0.367 16.312 4.23 1 98.88 115 LEU B O 1
ATOM 2023 N N . TYR B 1 116 ? -1.263 16.859 2.838 1 98.94 116 TYR B N 1
ATOM 2024 C CA . TYR B 1 116 ? -2.299 16.062 3.477 1 98.94 116 TYR B CA 1
ATOM 2025 C C . TYR B 1 116 ? -2.938 15.102 2.479 1 98.94 116 TYR B C 1
ATOM 2027 O O . TYR B 1 116 ? -3.16 15.461 1.319 1 98.94 116 TYR B O 1
ATOM 2035 N N . LEU B 1 117 ? -3.238 13.891 2.932 1 98.94 117 LEU B N 1
ATOM 2036 C CA . LEU B 1 117 ? -3.941 12.883 2.143 1 98.94 117 LEU B CA 1
ATOM 2037 C C . LEU B 1 117 ? -5.281 12.531 2.779 1 98.94 117 LEU B C 1
ATOM 2039 O O . LEU B 1 117 ? -5.441 12.633 3.998 1 98.94 117 LEU B O 1
ATOM 2043 N N . ASN B 1 118 ? -6.219 12.141 1.979 1 98.88 118 ASN B N 1
ATOM 2044 C CA . ASN B 1 118 ? -7.504 11.648 2.471 1 98.88 118 ASN B CA 1
ATOM 2045 C C . ASN B 1 118 ? -7.895 10.336 1.81 1 98.88 118 ASN B C 1
ATOM 2047 O O . ASN B 1 118 ? -7.285 9.93 0.816 1 98.88 118 ASN B O 1
ATOM 2051 N N . LEU B 1 119 ? -8.852 9.695 2.377 1 98.44 119 LEU B N 1
ATOM 2052 C CA . LEU B 1 119 ? -9.188 8.297 2.113 1 98.44 119 LEU B CA 1
ATOM 2053 C C . LEU B 1 119 ? -9.906 8.156 0.78 1 98.44 119 LEU B C 1
ATOM 2055 O O . LEU B 1 119 ? -9.664 7.207 0.032 1 98.44 119 LEU B O 1
ATOM 2059 N N . SER B 1 120 ? -10.828 9.039 0.492 1 97.44 120 SER B N 1
ATOM 2060 C CA . SER B 1 120 ? -11.711 8.984 -0.67 1 97.44 120 SER B CA 1
ATOM 2061 C C . SER B 1 120 ? -12.148 10.383 -1.096 1 97.44 120 SER B C 1
ATOM 2063 O O . SER B 1 120 ? -11.969 11.344 -0.352 1 97.44 120 SER B O 1
ATOM 2065 N N . GLU B 1 121 ? -12.734 10.438 -2.26 1 97.69 121 GLU B N 1
ATOM 2066 C CA . GLU B 1 121 ? -13.195 11.727 -2.758 1 97.69 121 GLU B CA 1
ATOM 2067 C C . GLU B 1 121 ? -14.242 12.336 -1.829 1 97.69 121 GLU B C 1
ATOM 2069 O O . GLU B 1 121 ? -14.188 13.531 -1.525 1 97.69 121 GLU B O 1
ATOM 2074 N N . SER B 1 122 ? -15.141 11.539 -1.412 1 97.56 122 SER B N 1
ATOM 2075 C CA . SER B 1 122 ? -16.203 12.055 -0.547 1 97.56 122 SER B CA 1
ATOM 2076 C C . SER B 1 122 ? -15.641 12.508 0.797 1 97.56 122 SER B C 1
ATOM 2078 O O . SER B 1 122 ? -16.078 13.516 1.348 1 97.56 122 SER B O 1
ATOM 2080 N N . ILE B 1 123 ? -14.664 11.828 1.313 1 98.12 123 ILE B N 1
ATOM 2081 C CA . ILE B 1 123 ? -14.047 12.18 2.586 1 98.12 123 ILE B CA 1
ATOM 2082 C C . ILE B 1 123 ? -13.211 13.453 2.42 1 98.12 123 ILE B C 1
ATOM 2084 O O . ILE B 1 123 ? -13.219 14.32 3.289 1 98.12 123 ILE B O 1
ATOM 2088 N N . GLN B 1 124 ? -12.539 13.523 1.308 1 98.56 124 GLN B N 1
ATOM 2089 C CA . GLN B 1 124 ? -11.805 14.75 1.03 1 98.56 124 GLN B CA 1
ATOM 2090 C C . GLN B 1 124 ? -12.75 15.953 0.953 1 98.56 124 GLN B C 1
ATOM 2092 O O . GLN B 1 124 ? -12.422 17.031 1.441 1 98.56 124 GLN B O 1
ATOM 2097 N N . GLU B 1 125 ? -13.883 15.812 0.361 1 98.5 125 GLU B N 1
ATOM 2098 C CA . GLU B 1 125 ? -14.859 16.891 0.274 1 98.5 125 GLU B CA 1
ATOM 2099 C C . GLU B 1 125 ? -15.32 17.328 1.661 1 98.5 125 GLU B C 1
ATOM 2101 O O . GLU B 1 125 ? -15.484 18.531 1.916 1 98.5 125 GLU B O 1
ATOM 2106 N N . ARG B 1 126 ? -15.477 16.375 2.502 1 98.5 126 ARG B N 1
ATOM 2107 C CA . ARG B 1 126 ? -15.828 16.703 3.881 1 98.5 126 ARG B CA 1
ATOM 2108 C C . ARG B 1 126 ? -14.703 17.469 4.57 1 98.5 126 ARG B C 1
ATOM 2110 O O . ARG B 1 126 ? -14.945 18.484 5.219 1 98.5 126 ARG B O 1
ATOM 2117 N N . TRP B 1 127 ? -13.477 17 4.438 1 98.81 127 TRP B N 1
ATOM 2118 C CA . TRP B 1 127 ? -12.312 17.641 5.035 1 98.81 127 TRP B CA 1
ATOM 2119 C C . TRP B 1 127 ? -12.156 19.062 4.535 1 98.81 127 TRP B C 1
ATOM 2121 O O . TRP B 1 127 ? -11.805 19.969 5.301 1 98.81 127 TRP B O 1
AT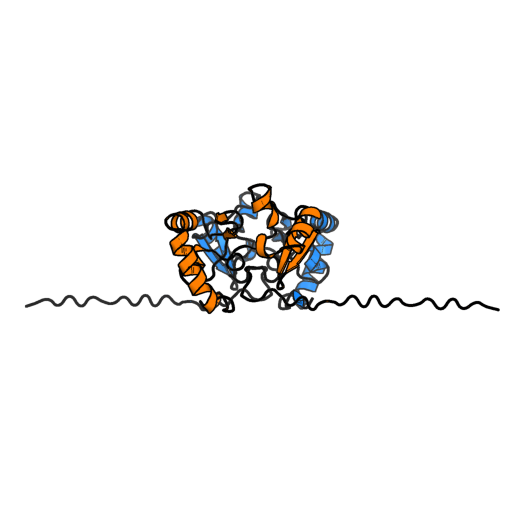OM 2131 N N . ASN B 1 128 ? -12.492 19.281 3.287 1 98.81 128 ASN B N 1
ATOM 2132 C CA . ASN B 1 128 ? -12.352 20.578 2.639 1 98.81 128 ASN B CA 1
ATOM 2133 C C . ASN B 1 128 ? -13.328 21.609 3.219 1 98.81 128 ASN B C 1
ATOM 2135 O O . ASN B 1 128 ? -13.141 22.812 3.053 1 98.81 128 ASN B O 1
ATOM 2139 N N . LYS B 1 129 ? -14.367 21.172 3.855 1 98.75 129 LYS B N 1
ATOM 2140 C CA . LYS B 1 129 ? -15.391 22.094 4.363 1 98.75 129 LYS B CA 1
ATOM 2141 C C . LYS B 1 129 ? -14.875 22.891 5.559 1 98.75 129 LYS B C 1
ATOM 2143 O O . LYS B 1 129 ? -15.422 23.938 5.891 1 98.75 129 LYS B O 1
ATOM 2148 N N . ASP B 1 130 ? -13.867 22.375 6.199 1 98.81 130 ASP B N 1
ATOM 2149 C CA . ASP B 1 130 ? -13.297 23.047 7.359 1 98.81 130 ASP B CA 1
ATOM 2150 C C . ASP B 1 130 ? -11.867 22.578 7.625 1 98.81 130 ASP B C 1
ATOM 2152 O O . ASP B 1 130 ? -11.578 22.047 8.703 1 98.81 130 ASP B O 1
ATOM 2156 N N . ILE B 1 131 ? -10.992 22.906 6.738 1 98.88 131 ILE B N 1
ATOM 2157 C CA . ILE B 1 131 ? -9.617 22.422 6.789 1 98.88 131 ILE B CA 1
ATOM 2158 C C . ILE B 1 131 ? -8.945 22.906 8.07 1 98.88 131 ILE B C 1
ATOM 2160 O O . ILE B 1 131 ? -8.383 22.094 8.828 1 98.88 131 ILE B O 1
ATOM 2164 N N . PRO B 1 132 ? -9.047 24.234 8.445 1 98.81 132 PRO B N 1
ATOM 2165 C CA . PRO B 1 132 ? -8.359 24.656 9.672 1 98.81 132 PRO B CA 1
ATOM 2166 C C . PRO B 1 132 ? -8.867 23.922 10.906 1 98.81 132 PRO B C 1
ATOM 2168 O O . PRO B 1 132 ? -8.078 23.531 11.773 1 98.81 132 PRO B O 1
ATOM 2171 N N . GLY B 1 133 ? -10.195 23.688 10.93 1 98.88 133 GLY B N 1
ATOM 2172 C CA . GLY B 1 133 ? -10.75 22.969 12.062 1 98.88 133 GLY B CA 1
ATOM 2173 C C . GLY B 1 133 ? -10.305 21.516 12.117 1 98.88 133 GLY B C 1
ATOM 2174 O O . GLY B 1 133 ? -9.93 21.016 13.188 1 98.88 133 GLY B O 1
ATOM 2175 N N . PHE B 1 134 ? -10.297 20.844 11.008 1 98.94 134 PHE B N 1
ATOM 2176 C CA . PHE B 1 134 ? -9.93 19.438 10.977 1 98.94 134 PHE B CA 1
ATOM 2177 C C . PHE B 1 134 ? -8.43 19.266 11.195 1 98.94 134 PHE B C 1
ATOM 2179 O O . PHE B 1 134 ? -7.988 18.281 11.797 1 98.94 134 PHE B O 1
ATOM 2186 N N . VAL B 1 135 ? -7.621 20.219 10.727 1 98.94 135 VAL B N 1
ATOM 2187 C CA . VAL B 1 135 ? -6.184 20.141 10.969 1 98.94 135 VAL B CA 1
ATOM 2188 C C . VAL B 1 135 ? -5.902 20.312 12.461 1 98.94 135 VAL B C 1
ATOM 2190 O O . VAL B 1 135 ? -5.086 19.578 13.031 1 98.94 135 VAL B O 1
ATOM 2193 N N . LYS B 1 136 ? -6.586 21.297 13.117 1 98.88 136 LYS B N 1
ATOM 2194 C CA . LYS B 1 136 ? -6.422 21.469 14.562 1 98.88 136 LYS B CA 1
ATOM 2195 C C . LYS B 1 136 ? -6.793 20.188 15.312 1 98.88 136 LYS B C 1
ATOM 2197 O O . LYS B 1 136 ? -6.039 19.734 16.172 1 98.88 136 LYS B O 1
ATOM 2202 N N . SER B 1 137 ? -7.949 19.625 14.969 1 98.88 137 SER B N 1
ATOM 2203 C CA . SER B 1 137 ? -8.414 18.406 15.609 1 98.88 137 SER B CA 1
ATOM 2204 C C . SER B 1 137 ? -7.434 17.25 15.375 1 98.88 137 SER B C 1
ATOM 2206 O O . SER B 1 137 ? -7.141 16.484 16.297 1 98.88 137 SER B O 1
ATOM 2208 N N . ALA B 1 138 ? -6.969 17.078 14.164 1 98.94 138 ALA B N 1
ATOM 2209 C CA . ALA B 1 138 ? -6.031 16.016 13.812 1 98.94 138 ALA B CA 1
ATOM 2210 C C . ALA B 1 138 ? -4.711 16.188 14.555 1 98.94 138 ALA B C 1
ATOM 2212 O O . ALA B 1 138 ? -4.137 15.211 15.039 1 98.94 138 ALA B O 1
ATOM 2213 N N . ASP B 1 139 ? -4.238 17.438 14.633 1 98.81 139 ASP B N 1
ATOM 2214 C CA . ASP B 1 139 ? -3.014 17.719 15.375 1 98.81 139 ASP B CA 1
ATOM 2215 C C . ASP B 1 139 ? -3.152 17.281 16.828 1 98.81 139 ASP B C 1
ATOM 2217 O O . ASP B 1 139 ? -2.242 16.672 17.391 1 98.81 139 ASP B O 1
ATOM 2221 N N . ASP B 1 140 ? -4.238 17.625 17.406 1 98.69 140 ASP B N 1
ATOM 2222 C CA . ASP B 1 140 ? -4.492 17.25 18.797 1 98.69 140 ASP B CA 1
ATOM 2223 C C . ASP B 1 140 ? -4.559 15.742 18.969 1 98.69 140 ASP B C 1
ATOM 2225 O O . ASP B 1 140 ? -3.914 15.172 19.844 1 98.69 140 ASP B O 1
ATOM 2229 N N . ASN B 1 141 ? -5.305 15.062 18.125 1 98.81 141 ASN B N 1
ATOM 2230 C CA . ASN B 1 141 ? -5.488 13.617 18.203 1 98.81 141 ASN B CA 1
ATOM 2231 C C . ASN B 1 141 ? -4.184 12.867 17.938 1 98.81 141 ASN B C 1
ATOM 2233 O O . ASN B 1 141 ? -3.922 11.828 18.547 1 98.81 141 ASN B O 1
ATOM 2237 N N . TRP B 1 142 ? -3.381 13.359 16.984 1 98.75 142 TRP B N 1
ATOM 2238 C CA . TRP B 1 142 ? -2.178 12.664 16.547 1 98.75 142 TRP B CA 1
ATOM 2239 C C . TRP B 1 142 ? -1.218 12.445 17.703 1 98.75 142 TRP B C 1
ATOM 2241 O O . TRP B 1 142 ? -0.568 11.398 17.781 1 98.75 142 TRP B O 1
ATOM 2251 N N . THR B 1 143 ? -1.178 13.359 18.641 1 97.69 143 THR B N 1
ATOM 2252 C CA . THR B 1 143 ? -0.296 13.242 19.797 1 97.69 143 THR B CA 1
ATOM 2253 C C . THR B 1 143 ? -0.611 11.969 20.578 1 97.69 143 THR B C 1
ATOM 2255 O O . THR B 1 143 ? 0.281 11.367 21.188 1 97.69 143 THR B O 1
ATOM 2258 N N . SER B 1 144 ? -1.796 11.508 20.5 1 97.69 144 SER B N 1
ATOM 2259 C CA . SER B 1 144 ? -2.246 10.359 21.281 1 97.69 144 SER B CA 1
ATOM 2260 C C . SER B 1 144 ? -2.201 9.078 20.453 1 97.69 144 SER B C 1
ATOM 2262 O O . SER B 1 144 ? -1.938 7.996 21 1 97.69 144 SER B O 1
ATOM 2264 N N . ILE B 1 145 ? -2.332 9.164 19.141 1 98.25 145 ILE B N 1
ATOM 2265 C CA . ILE B 1 145 ? -2.574 7.934 18.391 1 98.25 145 ILE B CA 1
ATOM 2266 C C . ILE B 1 145 ? -1.365 7.621 17.516 1 98.25 145 ILE B C 1
ATOM 2268 O O . ILE B 1 145 ? -1.293 6.551 16.906 1 98.25 145 ILE B O 1
ATOM 2272 N N . GLU B 1 146 ? -0.401 8.438 17.422 1 98 146 GLU B N 1
ATOM 2273 C CA . GLU B 1 146 ? 0.749 8.336 16.531 1 98 146 GLU B CA 1
ATOM 2274 C C . GLU B 1 146 ? 1.387 6.949 16.609 1 98 146 GLU B C 1
ATOM 2276 O O . GLU B 1 146 ? 1.668 6.324 15.586 1 98 146 GLU B O 1
ATOM 2281 N N . GLU B 1 147 ? 1.549 6.449 17.844 1 97.44 147 GLU B N 1
ATOM 2282 C CA . GLU B 1 147 ? 2.273 5.199 18.047 1 97.44 147 GLU B CA 1
ATOM 2283 C C . GLU B 1 147 ? 1.312 4.031 18.266 1 97.44 147 GLU B C 1
ATOM 2285 O O . GLU B 1 147 ? 1.738 2.924 18.594 1 97.44 147 GLU B O 1
ATOM 2290 N N . THR B 1 148 ? 0.048 4.301 18.125 1 97.19 148 THR B N 1
ATOM 2291 C CA . THR B 1 148 ? -0.959 3.273 18.359 1 97.19 148 THR B CA 1
ATOM 2292 C C . THR B 1 148 ? -1.214 2.469 17.078 1 97.19 148 THR B C 1
ATOM 2294 O O . THR B 1 148 ? -1.304 3.033 15.992 1 97.19 148 THR B O 1
ATOM 2297 N N . ASP B 1 149 ? -1.319 1.158 17.219 1 95.75 149 ASP B N 1
ATOM 2298 C CA . ASP B 1 149 ? -1.729 0.287 16.125 1 95.75 149 ASP B CA 1
ATOM 2299 C C . ASP B 1 149 ? -3.086 0.707 15.562 1 95.75 149 ASP B C 1
ATOM 2301 O O . ASP B 1 149 ? -4.062 0.814 16.312 1 95.75 149 ASP B O 1
ATOM 2305 N N . PRO B 1 150 ? -3.113 0.964 14.281 1 95.88 150 PRO B N 1
ATOM 2306 C CA . PRO B 1 150 ? -4.395 1.391 13.711 1 95.88 150 PRO B CA 1
ATOM 2307 C C . PRO B 1 150 ? -5.543 0.457 14.086 1 95.88 150 PRO B C 1
ATOM 2309 O O . PRO B 1 150 ? -6.672 0.911 14.297 1 95.88 150 PRO B O 1
ATOM 2312 N N . SER B 1 151 ? -5.277 -0.833 14.242 1 91.88 151 SER B N 1
ATOM 2313 C CA . SER B 1 151 ? -6.332 -1.802 14.516 1 91.88 151 SER B CA 1
ATOM 2314 C C . SER B 1 151 ? -6.883 -1.637 15.93 1 91.88 151 SER B C 1
ATOM 2316 O O . SER B 1 151 ? -7.938 -2.182 16.25 1 91.88 151 SER B O 1
ATOM 2318 N N . GLU B 1 152 ? -6.215 -0.887 16.734 1 94.06 152 GLU B N 1
ATOM 2319 C CA . GLU B 1 152 ? -6.625 -0.692 18.125 1 94.06 152 GLU B CA 1
ATOM 2320 C C . GLU B 1 152 ? -7.391 0.617 18.281 1 94.06 152 GLU B C 1
ATOM 2322 O O . GLU B 1 152 ? -7.73 1.002 19.406 1 94.06 152 GLU B O 1
ATOM 2327 N N . LEU B 1 153 ? -7.566 1.36 17.266 1 94.44 153 LEU B N 1
ATOM 2328 C CA . LEU B 1 153 ? -8.234 2.658 17.312 1 94.44 153 LEU B CA 1
ATOM 2329 C C . LEU B 1 153 ? -9.68 2.545 16.859 1 94.44 153 LEU B C 1
ATOM 2331 O O . LEU B 1 153 ? -10.016 1.703 16.031 1 94.44 153 LEU B O 1
#

Nearest PDB structures (foldseek):
  3cbi-assembly2_B  TM=3.078E-01  e=3.507E+00  Daboia russelii pulchella
  3cbi-assembly2_B  TM=3.079E-01  e=2.706E+00  Daboia russelii pulchella

Secondary structure (DSSP, 8-state):
-----------------------TTS-BBTT-BBGGGB-TTHHHHTSS--B-EEEEEEEETTEEEEESSHHHHHHHHH-HHHHSBGGGGBBHHHHHTT---BPEEEEEEEETTEEEEESSHHHHHHHHTTHHHHHHHHHHHHHHHTTS-GGG-/-----------------------TTS-BBTT-BBGGGB-TTHHHHTSS--B-EEEEEEEETTEEEEESSHHHHHHHHH-HHHHSBGGGGBBHHHHHTT---BPEEEEEEEETTEEEEESSHHHHHHHHTTHHHHHHHHHHHHHHHTTS-GGG-

Sequence (306 aa):
MIRGSVAALVVVSGLVSSAFGAGFDVNATITGLALRGVDPVTYFTNGAPQDGDFSITEVHNGATYRFVSEANRDLFKQNPEKYLPAYGGFCAFGTAMGVKVDGDPDLWKIVDGKLYLNLSESIQERWNKDIPGFVKSADDNWTSIEETDPSELMIRGSVAALVVVSGLVSSAFGAGFDVNATITGLALRGVDPVTYFTNGAPQDGDFSITEVHNGATYRFVSEANRDLFKQNPEKYLPAYGGFCAFGTAMGVKVDGDPDLWKIVDGKLYLNLSESIQERWNKDIPGFVKSADDNWTSIEETDPSEL

Organism: NCBI:txid2562239

Solvent-accessible surface area (backbone atoms only — not comparable to full-atom values): 16600 Å² total; per-residue (Å²): 133,84,81,76,77,76,78,79,78,76,74,76,74,68,76,71,66,75,65,52,63,40,55,56,49,41,48,18,30,67,66,14,43,23,58,87,34,32,13,53,52,28,51,77,75,69,70,42,74,40,69,28,33,95,86,34,66,51,75,56,84,37,21,37,38,21,14,75,37,69,67,47,45,50,55,36,71,75,44,46,77,60,43,45,42,44,77,32,35,21,9,42,54,38,25,32,73,57,33,56,42,59,31,30,72,87,42,61,48,72,59,94,73,36,35,39,22,16,62,43,72,71,52,37,56,56,38,64,76,41,46,73,60,39,50,53,39,17,57,60,34,41,78,73,44,37,78,38,54,36,78,77,88,133,83,79,75,77,78,78,76,77,75,73,76,72,68,76,73,66,75,66,51,63,40,57,57,47,40,50,18,30,67,67,14,42,24,59,88,33,32,13,53,54,27,51,78,75,70,72,43,75,41,68,28,33,95,86,35,65,50,75,56,84,37,22,37,38,20,14,76,38,68,67,49,46,51,55,36,71,74,43,47,78,61,42,46,42,44,75,32,34,20,10,43,55,39,24,34,74,58,33,56,40,60,30,30,72,86,42,60,50,73,59,96,72,37,36,36,21,16,62,43,72,71,52,38,55,57,38,66,75,40,46,72,61,40,51,52,38,17,56,61,35,40,76,73,45,38,77,38,54,37,78,78,89

Radius of gyration: 22.28 Å; Cα contacts (8 Å, |Δi|>4): 599; chains: 2; bounding box: 115×50×50 Å

InterPro domains:
  IPR009078 Ferritin-like superfamily [SSF47240] (49-83)

pLDDT: mean 89.35, std 21.69, range [28.06, 98.94]

Foldseek 3Di:
DPPPPPPPPPPPPVPPVPLPAAAQQAPAPSVQEGLVQWQLQCCPVVVATDGFDPVAWDDDNSHIHGHPDVVSSVVCVVPVQLRQAPRNQFALQQLLVLAGDHFHSRAWDADPSHIHGHDDPVSSVVCVVCVVNSNVSSVVSCVPCSRPHRVVD/DPPPPPPPPPPPPVPPVPLPAAAQQAPAPSVQEGLVQWQLQCCPVVVATDGFDPVAWDDDNSHIHGHPDVVSSVVCVVPVQLRQAPRNQFALQQLLVLAGDHFHSRAWDADPSHIHGHDDPVSSVVCVVCVVNSNVSSVVSCVPPSRPHRVVD